Protein AF-A0A166D7G7-F1 (afdb_monomer_lite)

Foldseek 3Di:
DPPVCLVVLLVPCPAAFQLCCVSLLVQCVVCLVVVVVVSVVSSVVVLCLLQPPDVVSVVVLQVVQADPVRDRHSNGRHHDLLSSCCSCVVSVVVSRNNSSLVVVLPDDLVVLAVAAQPRPPPPPPPDPDDDDPDPRDGRHDDPVVSVVSVVVNVVVVVVVVVCCVPPPPPDQDDPPPPCNPVDPPDDDPDDDDDPPDDDDDDDDDD

Secondary structure (DSSP, 8-state):
--TTHHHHHTT--SS--TTHHHHHHHHHHHHHHTT-HHHHHHHHHHHHHHS-SSHHHHHHHHHHTB-TT--B-HHHHS--HHHHHHHHHHTT-GGGHHHHHHHHHTS-HHHHHH-BPPPTT------------S--PPB---HHHHHHHHHHHHHHHHHHHHHIIIIISSSPPPTT-TTTTS-----PPPPP--------PPPPP-

Radius of gyration: 25.87 Å; chains: 1; bounding box: 71×70×57 Å

Sequence (206 aa):
MRLINAHMHCRYFKKAHANDFTAISAVLRLSTKYFIDHLRCRCLHRLKMDWPVSLKPWDAREKDALDAQGHYAPRDACAHHILAMHLVLELGFESLLPAGFYDLSRYGPSKIYLGAAPSPGTHLHLSKAKPPSVATSLVRLSVTHFCQTLLGREMTQAHLAAFIEHELMDRPAAHDCINKNKNTHTPTPPLPLQTHQPTFAPNPST

Structure (mmCIF, N/CA/C/O backbone):
data_AF-A0A166D7G7-F1
#
_entry.id   AF-A0A166D7G7-F1
#
loop_
_atom_site.group_PDB
_atom_site.id
_atom_site.type_symbol
_atom_site.label_atom_id
_atom_site.label_alt_id
_atom_site.label_comp_id
_atom_site.label_asym_id
_atom_site.label_entity_id
_atom_site.label_seq_id
_atom_site.pdbx_PDB_ins_code
_atom_site.Cartn_x
_atom_site.Cartn_y
_atom_site.Cartn_z
_atom_site.occupancy
_atom_site.B_iso_or_equiv
_atom_site.auth_seq_id
_atom_site.auth_comp_id
_atom_site.auth_asym_id
_atom_site.auth_atom_id
_atom_site.pdbx_PDB_model_num
ATOM 1 N N . MET A 1 1 ? -30.079 1.846 17.951 1.00 40.66 1 MET A N 1
ATOM 2 C CA . MET A 1 1 ? -29.867 0.479 17.418 1.00 40.66 1 MET A CA 1
ATOM 3 C C . MET A 1 1 ? -29.201 0.502 16.031 1.00 40.66 1 MET A C 1
ATOM 5 O O . MET A 1 1 ? -29.895 0.383 15.034 1.00 40.66 1 MET A O 1
ATOM 9 N N . ARG A 1 2 ? -27.876 0.692 15.914 1.00 37.47 2 ARG A N 1
ATOM 10 C CA . ARG A 1 2 ? -27.168 0.606 14.605 1.00 37.47 2 ARG A CA 1
ATOM 11 C C . ARG A 1 2 ? -25.852 -0.184 14.632 1.00 37.47 2 ARG A C 1
ATOM 13 O O . ARG A 1 2 ? -25.259 -0.392 13.583 1.00 37.47 2 ARG A O 1
ATOM 20 N N . LEU A 1 3 ? -25.439 -0.698 15.793 1.00 40.16 3 LEU A N 1
ATOM 21 C CA . LEU A 1 3 ? -24.265 -1.575 15.908 1.00 40.16 3 LEU A CA 1
ATOM 22 C C . LEU A 1 3 ? -24.492 -2.968 15.284 1.00 40.16 3 LEU A C 1
ATOM 24 O O . LEU A 1 3 ? -23.534 -3.635 14.918 1.00 40.16 3 LEU A O 1
ATOM 28 N N . ILE A 1 4 ? -25.749 -3.373 15.068 1.00 44.59 4 ILE A N 1
ATOM 29 C CA . ILE A 1 4 ? -26.097 -4.687 14.498 1.00 44.59 4 ILE A CA 1
ATOM 30 C C . ILE A 1 4 ? -25.896 -4.731 12.968 1.00 44.59 4 ILE A C 1
ATOM 32 O O . ILE A 1 4 ? -25.623 -5.793 12.413 1.00 44.59 4 ILE A O 1
ATOM 36 N N . ASN A 1 5 ? -25.915 -3.588 12.269 1.00 41.44 5 ASN A N 1
ATOM 37 C CA . ASN A 1 5 ? -25.721 -3.583 10.812 1.00 41.44 5 ASN A CA 1
ATOM 38 C C . ASN A 1 5 ? -24.273 -3.866 10.384 1.00 41.44 5 ASN A C 1
ATOM 40 O O . ASN A 1 5 ? -24.063 -4.367 9.283 1.00 41.44 5 ASN A O 1
ATOM 44 N N . ALA A 1 6 ? -23.269 -3.643 11.241 1.00 46.28 6 ALA A N 1
ATOM 45 C CA . ALA A 1 6 ? -21.869 -3.940 10.911 1.00 46.28 6 ALA A CA 1
ATOM 46 C C . ALA A 1 6 ? -21.636 -5.435 10.607 1.00 46.28 6 ALA A C 1
ATOM 48 O O . ALA A 1 6 ? -20.859 -5.778 9.714 1.00 46.28 6 ALA A O 1
ATOM 49 N N . HIS A 1 7 ? -22.372 -6.322 11.287 1.00 46.03 7 HIS A N 1
ATOM 50 C CA . HIS A 1 7 ? -22.323 -7.761 11.030 1.00 46.03 7 HIS A CA 1
ATOM 51 C C . HIS A 1 7 ? -22.928 -8.128 9.660 1.00 46.03 7 HIS A C 1
ATOM 53 O O . HIS A 1 7 ? -22.465 -9.067 9.010 1.00 46.03 7 HIS A O 1
ATOM 59 N N . MET A 1 8 ? -23.917 -7.360 9.184 1.00 42.88 8 MET A N 1
ATOM 60 C CA . MET A 1 8 ? -24.506 -7.542 7.854 1.00 42.88 8 MET A CA 1
ATOM 61 C C . MET A 1 8 ? -23.601 -7.000 6.744 1.00 42.88 8 MET A C 1
ATOM 63 O O . MET A 1 8 ? -23.378 -7.703 5.763 1.00 42.88 8 MET A O 1
ATOM 67 N N . HIS A 1 9 ? -22.994 -5.818 6.899 1.00 49.09 9 HIS A N 1
ATOM 68 C CA . HIS A 1 9 ? -22.150 -5.234 5.844 1.00 49.09 9 HIS A CA 1
ATOM 69 C C . HIS A 1 9 ? -20.949 -6.121 5.475 1.00 49.09 9 HIS A C 1
ATOM 71 O O . HIS A 1 9 ? -20.613 -6.247 4.303 1.00 49.09 9 HIS A O 1
ATOM 77 N N . CYS A 1 10 ? -20.373 -6.854 6.431 1.00 48.22 10 CYS A N 1
ATOM 78 C CA . CYS A 1 10 ? -19.250 -7.754 6.161 1.00 48.22 10 CYS A CA 1
ATOM 79 C C . CYS A 1 10 ? -19.607 -8.981 5.285 1.00 48.22 10 CYS A C 1
ATOM 81 O O . CYS A 1 10 ? -18.699 -9.651 4.785 1.00 48.22 10 CYS A O 1
ATOM 83 N N . ARG A 1 11 ? -20.901 -9.306 5.098 1.00 48.19 11 ARG A N 1
ATOM 84 C CA . ARG A 1 11 ? -21.381 -10.399 4.223 1.00 48.19 11 ARG A CA 1
ATOM 85 C C . ARG A 1 11 ? -21.803 -9.946 2.814 1.00 48.19 11 ARG A C 1
ATOM 87 O O . ARG A 1 11 ? -21.969 -10.815 1.965 1.00 48.19 11 ARG A O 1
ATOM 94 N N . TYR A 1 12 ? -21.955 -8.646 2.538 1.00 47.84 12 TYR A N 1
ATOM 95 C CA . TYR A 1 12 ? -22.563 -8.160 1.283 1.00 47.84 12 TYR A CA 1
ATOM 96 C C . TYR A 1 12 ? -21.600 -7.571 0.242 1.00 47.84 12 TYR A C 1
ATOM 98 O O . TYR A 1 12 ? -22.051 -7.177 -0.831 1.00 47.84 12 TYR A O 1
ATOM 106 N N . PHE A 1 13 ? -20.287 -7.562 0.469 1.00 50.44 13 PHE A N 1
ATOM 107 C CA . PHE A 1 13 ? -19.343 -7.085 -0.550 1.00 50.44 13 PHE A CA 1
ATOM 108 C C . PHE A 1 13 ? -18.974 -8.207 -1.526 1.00 50.44 13 PHE A C 1
ATOM 110 O O . PHE A 1 13 ? -17.879 -8.759 -1.474 1.00 50.44 13 PHE A O 1
ATOM 117 N N . LYS A 1 14 ? -19.916 -8.565 -2.413 1.00 49.97 14 LYS A N 1
ATOM 118 C CA . LYS A 1 14 ? -19.680 -9.502 -3.533 1.00 49.97 14 LYS A CA 1
ATOM 119 C C . LYS A 1 14 ? -18.639 -8.972 -4.531 1.00 49.97 14 LYS A C 1
ATOM 121 O O . LYS A 1 14 ? -18.024 -9.762 -5.235 1.00 49.97 14 LYS A O 1
ATOM 126 N N . LYS A 1 15 ? -18.439 -7.651 -4.572 1.00 58.88 15 LYS A N 1
ATOM 127 C CA . LYS A 1 15 ? -17.398 -6.957 -5.337 1.00 58.88 15 LYS A CA 1
ATOM 128 C C . LYS A 1 15 ? -16.740 -5.927 -4.423 1.00 58.88 15 LYS A C 1
ATOM 130 O O . LYS A 1 15 ? -17.441 -5.295 -3.635 1.00 58.88 15 LYS A O 1
ATOM 135 N N . ALA A 1 16 ? -15.416 -5.812 -4.480 1.00 63.09 16 ALA A N 1
ATOM 136 C CA . ALA A 1 16 ? -14.700 -4.826 -3.688 1.00 63.09 16 ALA A CA 1
ATOM 137 C C . ALA A 1 16 ? -14.938 -3.419 -4.234 1.00 63.09 16 ALA A C 1
ATOM 139 O O . ALA A 1 16 ? -14.809 -3.213 -5.440 1.00 63.09 16 ALA A O 1
ATOM 140 N N . HIS A 1 17 ? -15.316 -2.484 -3.362 1.00 73.62 17 HIS A N 1
ATOM 141 C CA . HIS A 1 17 ? -15.447 -1.080 -3.724 1.00 73.62 17 HIS A CA 1
ATOM 142 C C . HIS A 1 17 ? -14.658 -0.203 -2.756 1.00 73.62 17 HIS A C 1
ATOM 144 O O . HIS A 1 17 ? -14.656 -0.424 -1.544 1.00 73.62 17 HIS A O 1
ATOM 150 N N . ALA A 1 18 ? -14.072 0.877 -3.267 1.00 73.12 18 ALA A N 1
ATOM 151 C CA . ALA A 1 18 ? -13.359 1.855 -2.445 1.00 73.12 18 ALA A CA 1
ATOM 152 C C . ALA A 1 18 ? -14.207 2.483 -1.315 1.00 73.12 18 ALA A C 1
ATOM 154 O O . ALA A 1 18 ? -13.659 2.908 -0.296 1.00 73.12 18 ALA A O 1
ATOM 155 N N . ASN A 1 19 ? -15.539 2.502 -1.452 1.00 75.19 19 ASN A N 1
ATOM 156 C CA . ASN A 1 19 ? -16.462 3.048 -0.453 1.00 75.19 19 ASN A CA 1
ATOM 157 C C . ASN A 1 19 ? -16.608 2.130 0.773 1.00 75.19 19 ASN A C 1
ATOM 159 O O . ASN A 1 19 ? -16.956 2.600 1.857 1.00 75.19 19 ASN A O 1
ATOM 163 N N . ASP A 1 20 ? -16.276 0.843 0.639 1.00 81.31 20 ASP A N 1
ATOM 164 C CA . ASP A 1 20 ? -16.332 -0.130 1.735 1.00 81.31 20 ASP A CA 1
ATOM 165 C C . ASP A 1 20 ? -15.286 0.190 2.810 1.00 81.31 20 ASP A C 1
ATOM 167 O O . ASP A 1 20 ? -15.453 -0.152 3.984 1.00 81.31 20 ASP A O 1
ATOM 171 N N . PHE A 1 21 ? -14.209 0.882 2.427 1.00 86.69 21 PHE A N 1
ATOM 172 C CA . PHE A 1 21 ? -13.072 1.168 3.293 1.00 86.69 21 PHE A CA 1
ATOM 173 C C . PHE A 1 21 ? -13.453 1.956 4.546 1.00 86.69 21 PHE A C 1
ATOM 175 O O . PHE A 1 21 ? -12.945 1.664 5.629 1.00 86.69 21 PHE A O 1
ATOM 182 N N . THR A 1 22 ? -14.378 2.917 4.452 1.00 85.94 22 THR A N 1
ATOM 183 C CA . THR A 1 22 ? -14.836 3.666 5.632 1.00 85.94 22 THR A CA 1
ATOM 184 C C . THR A 1 22 ? -15.457 2.724 6.659 1.00 85.94 22 THR A C 1
ATOM 186 O O . THR A 1 22 ? -15.071 2.749 7.828 1.00 85.94 22 THR A O 1
ATOM 189 N N . ALA A 1 23 ? -16.364 1.848 6.221 1.00 85.62 23 ALA A N 1
ATOM 190 C CA . ALA A 1 23 ? -17.019 0.881 7.093 1.00 85.62 23 ALA A CA 1
ATOM 191 C C . ALA A 1 23 ? -16.013 -0.129 7.659 1.00 85.62 23 ALA A C 1
ATOM 193 O O . ALA A 1 23 ? -15.997 -0.358 8.867 1.00 85.62 23 ALA A O 1
ATOM 194 N N . ILE A 1 24 ? -15.132 -0.675 6.815 1.00 89.19 24 ILE A N 1
ATOM 195 C CA . ILE A 1 24 ? -14.090 -1.624 7.229 1.00 89.19 24 ILE A CA 1
ATOM 196 C C . ILE A 1 24 ? -13.171 -0.984 8.271 1.00 89.19 24 ILE A C 1
ATOM 198 O O . ILE A 1 24 ? -12.943 -1.575 9.320 1.00 89.19 24 ILE A O 1
ATOM 202 N N . SER A 1 25 ? -12.688 0.236 8.035 1.00 90.06 25 SER A N 1
ATOM 203 C CA . SER A 1 25 ? -11.788 0.931 8.958 1.00 90.06 25 SER A CA 1
ATOM 204 C C . SER A 1 25 ? -12.457 1.253 10.301 1.00 90.06 25 SER A C 1
ATOM 206 O O . SER A 1 25 ? -11.825 1.129 11.349 1.00 90.06 25 SER A O 1
ATOM 208 N N . ALA A 1 26 ? -13.743 1.622 10.302 1.00 89.94 26 ALA A N 1
ATOM 209 C CA . ALA A 1 26 ? -14.503 1.876 11.524 1.00 89.94 26 ALA A CA 1
ATOM 210 C C . ALA A 1 26 ? -14.735 0.588 12.326 1.00 89.94 26 ALA A C 1
ATOM 212 O O . ALA A 1 26 ? -14.487 0.554 13.532 1.00 89.94 26 ALA A O 1
ATOM 213 N N . VAL A 1 27 ? -15.165 -0.486 11.655 1.00 91.00 27 VAL A N 1
ATOM 214 C CA . VAL A 1 27 ? -15.361 -1.799 12.285 1.00 91.00 27 VAL A CA 1
ATOM 215 C C . VAL A 1 27 ? -14.037 -2.342 12.804 1.00 91.00 27 VAL A C 1
ATOM 217 O O . VAL A 1 27 ? -13.998 -2.837 13.925 1.00 91.00 27 VAL A O 1
ATOM 220 N N . LEU A 1 28 ? -12.950 -2.195 12.046 1.00 91.62 28 LEU A N 1
ATOM 221 C CA . LEU A 1 28 ? -11.626 -2.644 12.454 1.00 91.62 28 LEU A CA 1
ATOM 222 C C . LEU A 1 28 ? -11.173 -1.917 13.727 1.00 91.62 28 LEU A C 1
ATOM 224 O O . LEU A 1 28 ? -10.855 -2.590 14.703 1.00 91.62 28 LEU A O 1
ATOM 228 N N . ARG A 1 29 ? -11.267 -0.579 13.786 1.00 92.88 29 ARG A N 1
ATOM 229 C CA . ARG A 1 29 ? -10.963 0.203 15.003 1.00 92.88 29 ARG A CA 1
ATOM 230 C C . ARG A 1 29 ? -11.784 -0.242 16.213 1.00 92.88 29 ARG A C 1
ATOM 232 O O . ARG A 1 29 ? -11.222 -0.467 17.282 1.00 92.88 29 ARG A O 1
ATOM 239 N N . LEU A 1 30 ? -13.102 -0.394 16.056 1.00 92.81 30 LEU A N 1
ATOM 240 C CA . LEU A 1 30 ? -13.982 -0.835 17.144 1.00 92.81 30 LEU A CA 1
ATOM 241 C C . LEU A 1 30 ? -13.657 -2.267 17.581 1.00 92.81 30 LEU A C 1
ATOM 243 O O . LEU A 1 30 ? -13.547 -2.532 18.773 1.00 92.81 30 LEU A O 1
ATOM 247 N N . SER A 1 31 ? -13.461 -3.181 16.632 1.00 93.06 31 SER A N 1
ATOM 248 C CA . SER A 1 31 ? -13.124 -4.574 16.928 1.00 93.06 31 SER A CA 1
ATOM 249 C C . SER A 1 31 ? -11.775 -4.710 17.632 1.00 93.06 31 SER A C 1
ATOM 251 O O . SER A 1 31 ? -11.664 -5.523 18.540 1.00 93.06 31 SER A O 1
ATOM 253 N N . THR A 1 32 ? -10.783 -3.879 17.292 1.00 92.56 32 THR A N 1
ATOM 254 C CA . THR A 1 32 ? -9.499 -3.820 18.001 1.00 92.56 32 THR A CA 1
ATOM 255 C C . THR A 1 32 ? -9.677 -3.243 19.404 1.00 92.56 32 THR A C 1
ATOM 257 O O . THR A 1 32 ? -9.187 -3.824 20.364 1.00 92.56 32 THR A O 1
ATOM 260 N N . LYS A 1 33 ? -10.432 -2.145 19.550 1.00 93.69 33 LYS A N 1
ATOM 261 C CA . LYS A 1 33 ? -10.668 -1.492 20.848 1.00 93.69 33 LYS A CA 1
ATOM 262 C C . LYS A 1 33 ? -11.430 -2.375 21.842 1.00 93.69 33 LYS A C 1
ATOM 264 O O . LYS A 1 33 ? -11.155 -2.322 23.035 1.00 93.69 33 LYS A O 1
ATOM 269 N N . TYR A 1 34 ? -12.400 -3.147 21.358 1.00 94.69 34 TYR A N 1
ATOM 270 C CA . TYR A 1 34 ? -13.262 -4.005 22.178 1.00 94.69 34 TYR A CA 1
ATOM 271 C C . TYR A 1 34 ? -12.898 -5.496 22.087 1.00 94.69 34 TYR A C 1
ATOM 273 O O . TYR A 1 34 ? -13.695 -6.332 22.502 1.00 94.69 34 TYR A O 1
ATOM 281 N N . PHE A 1 35 ? -11.726 -5.835 21.536 1.00 92.50 35 PHE A N 1
ATOM 282 C CA . PHE A 1 35 ? -11.209 -7.209 21.429 1.00 92.50 35 PHE A CA 1
ATOM 283 C C . PHE A 1 35 ? -12.180 -8.211 20.770 1.00 92.50 35 PHE A C 1
ATOM 285 O O . PHE A 1 35 ? -12.294 -9.369 21.162 1.00 92.50 35 PHE A O 1
ATOM 292 N N . ILE A 1 36 ? -12.896 -7.772 19.733 1.00 93.88 36 ILE A N 1
ATOM 293 C CA . ILE A 1 36 ? -13.839 -8.609 18.981 1.00 93.88 36 ILE A CA 1
ATOM 294 C C . ILE A 1 36 ? -13.094 -9.309 17.835 1.00 93.88 36 ILE A C 1
ATOM 296 O O . ILE A 1 36 ? -13.126 -8.868 16.681 1.00 93.88 36 ILE A O 1
ATOM 300 N N . ASP A 1 37 ? -12.419 -10.415 18.147 1.00 91.31 37 ASP A N 1
ATOM 301 C CA . ASP A 1 37 ? -11.456 -11.054 17.238 1.00 91.31 37 ASP A CA 1
ATOM 302 C C . ASP A 1 37 ? -12.029 -11.501 15.893 1.00 91.31 37 ASP A C 1
ATOM 304 O O . ASP A 1 37 ? -11.407 -11.285 14.855 1.00 91.31 37 ASP A O 1
ATOM 308 N N . HIS A 1 38 ? -13.228 -12.081 15.862 1.00 90.44 38 HIS A N 1
ATOM 309 C CA . HIS A 1 38 ? -13.805 -12.575 14.609 1.00 90.44 38 HIS A CA 1
ATOM 310 C C . HIS A 1 38 ? -14.063 -11.446 13.591 1.00 90.44 38 HIS A C 1
ATOM 312 O O . HIS A 1 38 ? -13.847 -11.634 12.391 1.00 90.44 38 HIS A O 1
ATOM 318 N N . LEU A 1 39 ? -14.477 -10.257 14.052 1.00 90.06 39 LEU A N 1
ATOM 319 C CA . LEU A 1 39 ? -14.651 -9.080 13.190 1.00 90.06 39 LEU A CA 1
ATOM 320 C C . LEU A 1 39 ? -13.301 -8.514 12.751 1.00 90.06 39 LEU A C 1
ATOM 322 O O . LEU A 1 39 ? -13.137 -8.180 11.575 1.00 90.06 39 LEU A O 1
ATOM 326 N N . ARG A 1 40 ? -12.334 -8.465 13.674 1.00 91.00 40 ARG A N 1
ATOM 327 C CA . ARG A 1 40 ? -10.967 -8.013 13.405 1.00 91.00 40 ARG A CA 1
ATOM 328 C C . ARG A 1 40 ? -10.310 -8.871 12.325 1.00 91.00 40 ARG A C 1
ATOM 330 O O . ARG A 1 40 ? -9.875 -8.338 11.308 1.00 91.00 40 ARG A O 1
ATOM 337 N N . CYS A 1 41 ? -10.318 -10.195 12.488 1.00 90.56 41 CYS A N 1
ATOM 338 C CA . CYS A 1 41 ? -9.773 -11.153 11.523 1.00 90.56 41 CYS A CA 1
ATOM 339 C C . CYS A 1 41 ? -10.426 -11.017 10.145 1.00 90.56 41 CYS A C 1
ATOM 341 O O . CYS A 1 41 ? -9.733 -11.026 9.130 1.00 90.56 41 CYS A O 1
ATOM 343 N N . ARG A 1 42 ? -11.749 -10.832 10.093 1.00 89.31 42 ARG A N 1
ATOM 344 C CA . ARG A 1 42 ? -12.482 -10.660 8.834 1.00 89.31 42 ARG A CA 1
ATOM 345 C C . ARG A 1 42 ? -12.128 -9.356 8.119 1.00 89.31 42 ARG A C 1
ATOM 347 O O . ARG A 1 42 ? -11.891 -9.368 6.914 1.00 89.31 42 ARG A O 1
ATOM 354 N N . CYS A 1 43 ? -12.060 -8.246 8.853 1.00 90.06 43 CYS A N 1
ATOM 355 C CA . CYS A 1 43 ? -11.664 -6.953 8.294 1.00 90.06 43 CYS A CA 1
ATOM 356 C C . CYS A 1 43 ? -10.208 -6.977 7.807 1.00 90.06 43 CYS A C 1
ATOM 358 O O . CYS A 1 43 ? -9.922 -6.489 6.718 1.00 90.06 43 CYS A O 1
ATOM 360 N N . LEU A 1 44 ? -9.306 -7.609 8.564 1.00 89.38 44 LEU A N 1
ATOM 361 C CA . LEU A 1 44 ? -7.911 -7.799 8.165 1.00 89.38 44 LEU A CA 1
ATOM 362 C C . LEU A 1 44 ? -7.768 -8.686 6.930 1.00 89.38 44 LEU A C 1
ATOM 364 O O . LEU A 1 44 ? -6.960 -8.383 6.058 1.00 89.38 44 LEU A O 1
ATOM 368 N N . HIS A 1 45 ? -8.548 -9.765 6.839 1.00 88.81 45 HIS A N 1
ATOM 369 C CA . HIS A 1 45 ? -8.557 -10.620 5.657 1.00 88.81 45 HIS A CA 1
ATOM 370 C C . HIS A 1 45 ? -8.941 -9.819 4.412 1.00 88.81 45 HIS A C 1
ATOM 372 O O . HIS A 1 45 ? -8.235 -9.883 3.411 1.00 88.81 45 HIS A O 1
ATOM 378 N N . ARG A 1 46 ? -9.989 -8.991 4.501 1.00 86.56 46 ARG A N 1
ATOM 379 C CA . ARG A 1 46 ? -10.364 -8.106 3.396 1.00 86.56 46 ARG A CA 1
ATOM 380 C C . ARG A 1 46 ? -9.265 -7.092 3.070 1.00 86.56 46 ARG A C 1
ATOM 382 O O . ARG A 1 46 ? -8.912 -6.949 1.908 1.00 86.56 46 ARG A O 1
ATOM 389 N N . LEU A 1 47 ? -8.672 -6.451 4.076 1.00 88.62 47 LEU A N 1
ATOM 390 C CA . LEU A 1 47 ? -7.601 -5.476 3.857 1.00 88.62 47 LEU A CA 1
ATOM 391 C C . LEU A 1 47 ? -6.375 -6.102 3.164 1.00 88.62 47 LEU A C 1
ATOM 393 O O . LEU A 1 47 ? -5.765 -5.461 2.318 1.00 88.62 47 LEU A O 1
ATOM 397 N N . LYS A 1 48 ? -6.054 -7.368 3.465 1.00 89.31 48 LYS A N 1
ATOM 398 C CA . LYS A 1 48 ? -4.995 -8.141 2.789 1.00 89.31 48 LYS A CA 1
ATOM 399 C C . LYS A 1 48 ? -5.322 -8.504 1.339 1.00 89.31 48 LYS A C 1
ATOM 401 O O . LYS A 1 48 ? -4.398 -8.725 0.564 1.00 89.31 48 LYS A O 1
ATOM 406 N N . MET A 1 49 ? -6.600 -8.588 0.970 1.00 86.75 49 MET A N 1
ATOM 407 C CA . MET A 1 49 ? -6.995 -8.741 -0.436 1.00 86.75 49 MET A CA 1
ATOM 408 C C . MET A 1 49 ? -6.801 -7.430 -1.201 1.00 86.75 49 MET A C 1
ATOM 410 O O . MET A 1 49 ? -6.309 -7.447 -2.325 1.00 86.75 49 MET A O 1
ATOM 414 N N . ASP A 1 50 ? -7.136 -6.301 -0.574 1.00 87.81 50 ASP A N 1
ATOM 415 C CA . ASP A 1 50 ? -6.988 -4.978 -1.185 1.00 87.81 50 ASP A CA 1
ATOM 416 C C . ASP A 1 50 ? -5.495 -4.559 -1.268 1.00 87.81 50 ASP A C 1
ATOM 418 O O . ASP A 1 50 ? -5.056 -3.999 -2.275 1.00 87.81 50 ASP A O 1
ATOM 422 N N . TRP A 1 51 ? -4.677 -4.913 -0.264 1.00 90.38 51 TRP A N 1
ATOM 423 C CA . TRP A 1 51 ? -3.215 -4.721 -0.232 1.00 90.38 51 TRP A CA 1
ATOM 424 C C . TRP A 1 51 ? -2.458 -6.042 -0.005 1.00 90.38 51 TRP A C 1
ATOM 426 O O . TRP A 1 51 ? -2.033 -6.336 1.118 1.00 90.38 51 TRP A O 1
ATOM 436 N N . PRO A 1 52 ? -2.253 -6.843 -1.065 1.00 90.81 52 PRO A N 1
ATOM 437 C CA . PRO A 1 52 ? -1.488 -8.079 -0.983 1.00 90.81 52 PRO A CA 1
ATOM 438 C C . PRO A 1 52 ? -0.003 -7.817 -0.724 1.00 90.81 52 PRO A C 1
ATOM 440 O O . PRO A 1 52 ? 0.577 -6.875 -1.255 1.00 90.81 52 PRO A O 1
ATOM 443 N N . VAL A 1 53 ? 0.636 -8.706 0.037 1.00 88.19 53 VAL A N 1
ATOM 444 C CA . VAL A 1 53 ? 2.074 -8.633 0.375 1.00 88.19 53 VAL A CA 1
ATOM 445 C C . VAL A 1 53 ? 2.971 -9.416 -0.591 1.00 88.19 53 VAL A C 1
ATOM 447 O O . VAL A 1 53 ? 4.171 -9.539 -0.374 1.00 88.19 53 VAL A O 1
ATOM 450 N N . SER A 1 54 ? 2.398 -9.989 -1.648 1.00 89.06 54 SER A N 1
ATOM 451 C CA . SER A 1 54 ? 3.117 -10.783 -2.647 1.00 89.06 54 SER A CA 1
ATOM 452 C C . SER A 1 54 ? 2.763 -10.300 -4.051 1.00 89.06 54 SER A C 1
ATOM 454 O O . SER A 1 54 ? 1.640 -9.858 -4.282 1.00 89.06 54 SER A O 1
ATOM 456 N N . LEU A 1 55 ? 3.696 -10.433 -4.997 1.00 88.19 55 LEU A N 1
ATOM 457 C CA . LEU A 1 55 ? 3.529 -9.918 -6.362 1.00 88.19 55 LEU A CA 1
ATOM 458 C C . LEU A 1 55 ? 2.389 -10.605 -7.126 1.00 88.19 55 LEU A C 1
ATOM 460 O O . LEU A 1 55 ? 1.529 -9.935 -7.671 1.00 88.19 55 LEU A O 1
ATOM 464 N N . LYS A 1 56 ? 2.291 -11.937 -7.075 1.00 91.38 56 LYS A N 1
ATOM 465 C CA . LYS A 1 56 ? 1.234 -12.683 -7.785 1.00 91.38 56 LYS A CA 1
ATOM 466 C C . LYS A 1 56 ? -0.200 -12.194 -7.478 1.00 91.38 56 LYS A C 1
ATOM 468 O O . LYS A 1 56 ? -0.949 -11.940 -8.419 1.00 91.38 56 LYS A O 1
ATOM 473 N N . PRO A 1 57 ? -0.633 -12.073 -6.206 1.00 90.06 57 PRO A N 1
ATOM 474 C CA . PRO A 1 57 ? -1.951 -11.518 -5.898 1.00 90.06 57 PRO A CA 1
ATOM 475 C C . PRO A 1 57 ? -2.048 -10.010 -6.167 1.00 90.06 57 PRO A C 1
ATOM 477 O O . PRO A 1 57 ? -3.143 -9.527 -6.440 1.00 90.06 57 PRO A O 1
ATOM 480 N N . TRP A 1 58 ? -0.936 -9.271 -6.126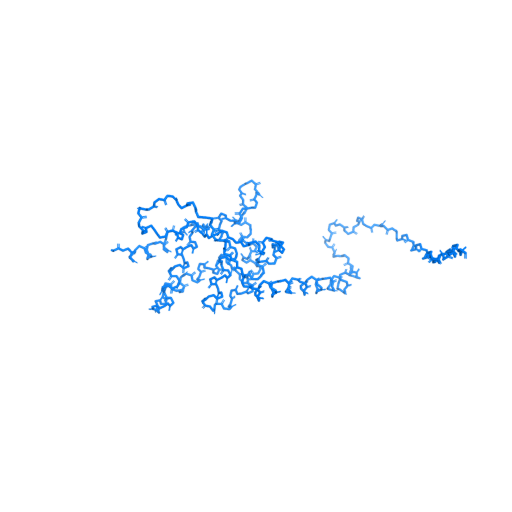 1.00 90.00 58 TRP A N 1
ATOM 481 C CA . TRP A 1 58 ? -0.910 -7.870 -6.544 1.00 90.00 58 TRP A CA 1
ATOM 482 C C . TRP A 1 58 ? -1.229 -7.729 -8.036 1.00 90.00 58 TRP A C 1
ATOM 484 O O . TRP A 1 58 ? -2.130 -6.979 -8.389 1.00 90.00 58 TRP A O 1
ATOM 494 N N . ASP A 1 59 ? -0.578 -8.508 -8.898 1.00 91.00 59 ASP A N 1
ATOM 495 C CA . ASP A 1 59 ? -0.806 -8.499 -10.347 1.00 91.00 59 ASP A CA 1
ATOM 496 C C . ASP A 1 59 ? -2.248 -8.884 -10.701 1.00 91.00 59 ASP A C 1
ATOM 498 O O . ASP A 1 59 ? -2.864 -8.279 -11.577 1.00 91.00 59 ASP A O 1
ATOM 502 N N . ALA A 1 60 ? -2.818 -9.859 -9.983 1.00 89.75 60 ALA A N 1
ATOM 503 C CA . ALA A 1 60 ? -4.226 -10.223 -10.129 1.00 89.75 60 ALA A CA 1
ATOM 504 C C . ALA A 1 60 ? -5.150 -9.041 -9.792 1.00 89.75 60 ALA A C 1
ATOM 506 O O . ALA A 1 60 ? -6.036 -8.710 -10.576 1.00 89.75 60 ALA A O 1
ATOM 507 N N . ARG A 1 61 ? -4.892 -8.350 -8.675 1.00 87.94 61 ARG A N 1
ATOM 508 C CA . ARG A 1 61 ? -5.642 -7.150 -8.285 1.00 87.94 61 ARG A CA 1
ATOM 509 C C . ARG A 1 61 ? -5.507 -6.025 -9.316 1.00 87.94 61 ARG A C 1
ATOM 511 O O . ARG A 1 61 ? -6.483 -5.342 -9.603 1.00 87.94 61 ARG A O 1
ATOM 518 N N . GLU A 1 62 ? -4.312 -5.809 -9.860 1.00 88.19 62 GLU A N 1
ATOM 519 C CA . GLU A 1 62 ? -4.066 -4.790 -10.889 1.00 88.19 62 GLU A CA 1
ATOM 520 C C . GLU A 1 62 ? -4.814 -5.097 -12.187 1.00 88.19 62 GLU A C 1
ATOM 522 O O . GLU A 1 62 ? -5.360 -4.188 -12.808 1.00 88.19 62 GLU A O 1
ATOM 527 N N . LYS A 1 63 ? -4.898 -6.376 -12.563 1.00 87.88 63 LYS A N 1
ATOM 528 C CA . LYS A 1 63 ? -5.707 -6.826 -13.696 1.00 87.88 63 LYS A CA 1
ATOM 529 C C . LYS A 1 63 ? -7.200 -6.594 -13.455 1.00 87.88 63 LYS A C 1
ATOM 531 O O . LYS A 1 63 ? -7.889 -6.140 -14.361 1.00 87.88 63 LYS A O 1
ATOM 536 N N . ASP A 1 64 ? -7.683 -6.862 -12.244 1.00 85.50 64 ASP A N 1
ATOM 537 C CA . ASP A 1 64 ? -9.086 -6.647 -11.862 1.00 85.50 64 ASP A CA 1
ATOM 538 C C . ASP A 1 64 ? -9.465 -5.156 -11.773 1.00 85.50 64 ASP A C 1
ATOM 540 O O . ASP A 1 64 ? -10.646 -4.808 -11.815 1.00 85.50 64 ASP A O 1
ATOM 544 N N . ALA A 1 65 ? -8.471 -4.271 -11.654 1.00 85.25 65 ALA A N 1
ATOM 545 C CA . ALA A 1 65 ? -8.638 -2.819 -11.671 1.00 85.25 65 ALA A CA 1
ATOM 546 C C . ALA A 1 65 ? -8.744 -2.222 -13.089 1.00 85.25 65 ALA A C 1
ATOM 548 O O . ALA A 1 65 ? -8.897 -1.004 -13.223 1.00 85.25 65 ALA A O 1
ATOM 549 N N . LEU A 1 66 ? -8.647 -3.049 -14.134 1.00 88.00 66 LEU A N 1
ATOM 550 C CA . LEU A 1 66 ? -8.905 -2.649 -15.514 1.00 88.00 66 LEU A CA 1
ATOM 551 C C . LEU A 1 66 ? -10.403 -2.780 -15.816 1.00 88.00 66 LEU A C 1
ATOM 553 O O . LEU A 1 66 ? -11.025 -3.798 -15.504 1.00 88.00 66 LEU A O 1
ATOM 557 N N . ASP A 1 67 ? -10.992 -1.757 -16.432 1.00 82.56 67 ASP A N 1
ATOM 558 C CA . ASP A 1 67 ? -12.360 -1.843 -16.943 1.00 82.56 67 ASP A CA 1
ATOM 559 C C . ASP A 1 67 ? -12.440 -2.721 -18.214 1.00 82.56 67 ASP A C 1
ATOM 561 O O . ASP A 1 67 ? -11.434 -3.204 -18.743 1.00 82.56 67 ASP A O 1
ATOM 565 N N . ALA A 1 68 ? -13.654 -2.946 -18.727 1.00 82.50 68 ALA A N 1
ATOM 566 C CA . ALA A 1 68 ? -13.864 -3.747 -19.938 1.00 82.50 68 ALA A CA 1
ATOM 567 C C . ALA A 1 68 ? -13.241 -3.116 -21.202 1.00 82.50 68 ALA A C 1
ATOM 569 O O . ALA A 1 68 ? -13.097 -3.791 -22.220 1.00 82.50 68 ALA A O 1
ATOM 570 N N . GLN A 1 69 ? -12.882 -1.834 -21.140 1.00 85.25 69 GLN A N 1
ATOM 571 C CA . GLN A 1 69 ? -12.224 -1.061 -22.186 1.00 85.25 69 GLN A CA 1
ATOM 572 C C . GLN A 1 69 ? -10.696 -0.995 -21.979 1.00 85.25 69 GLN A C 1
ATOM 574 O O . GLN A 1 69 ? -9.992 -0.429 -22.812 1.00 85.25 69 GLN A O 1
ATOM 579 N N . GLY A 1 70 ? -10.172 -1.602 -20.908 1.00 84.94 70 GLY A N 1
ATOM 580 C CA . GLY A 1 70 ? -8.756 -1.602 -20.551 1.00 84.94 70 GLY A CA 1
ATOM 581 C C . GLY A 1 70 ? -8.273 -0.340 -19.829 1.00 84.94 70 GLY A C 1
ATOM 582 O O . GLY A 1 70 ? -7.065 -0.186 -19.640 1.00 84.94 70 GLY A O 1
ATOM 583 N N . HIS A 1 71 ? -9.157 0.567 -19.408 1.00 85.94 71 HIS A N 1
ATOM 584 C CA . HIS A 1 71 ? -8.763 1.710 -18.591 1.00 85.94 71 HIS A CA 1
ATOM 585 C C . HIS A 1 71 ? -8.485 1.283 -17.156 1.00 85.94 71 HIS A C 1
ATOM 587 O O . HIS A 1 71 ? -9.263 0.582 -16.512 1.00 85.94 71 HIS A O 1
ATOM 593 N N . TYR A 1 72 ? -7.365 1.767 -16.636 1.00 85.50 72 TYR A N 1
ATOM 594 C CA . TYR A 1 72 ? -6.939 1.496 -15.276 1.00 85.50 72 TYR A CA 1
ATOM 595 C C . TYR A 1 72 ? -7.632 2.440 -14.284 1.00 85.50 72 TYR A C 1
ATOM 597 O O . TYR A 1 72 ? -7.319 3.631 -14.221 1.00 85.50 72 TYR A O 1
ATOM 605 N N . ALA A 1 73 ? -8.552 1.890 -13.486 1.00 81.12 73 ALA A N 1
ATOM 606 C CA . ALA A 1 73 ? -9.356 2.607 -12.496 1.00 81.12 73 ALA A CA 1
ATOM 607 C C . ALA A 1 73 ? -9.285 1.933 -11.106 1.00 81.12 73 ALA A C 1
ATOM 609 O O . ALA A 1 73 ? -10.296 1.515 -10.537 1.00 81.12 73 ALA A O 1
ATOM 610 N N . PRO A 1 74 ? -8.096 1.863 -10.474 1.00 80.19 74 PRO A N 1
ATOM 611 C CA . PRO A 1 74 ? -7.919 1.177 -9.188 1.00 80.19 74 PRO A CA 1
ATOM 612 C C . PRO A 1 74 ? -8.749 1.795 -8.060 1.00 80.19 74 PRO A C 1
ATOM 614 O O . PRO A 1 74 ? -9.041 1.132 -7.071 1.00 80.19 74 PRO A O 1
ATOM 617 N 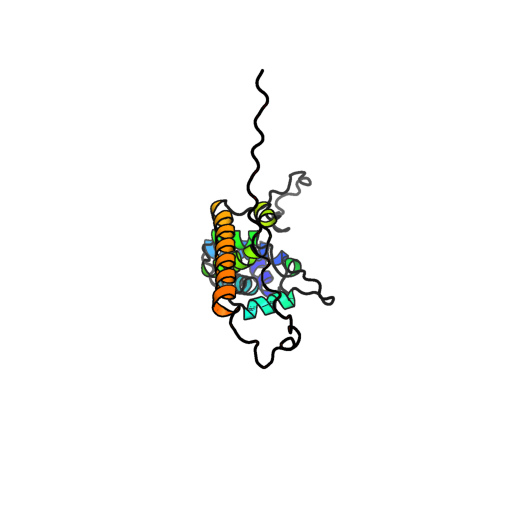N . ARG A 1 75 ? -9.140 3.067 -8.195 1.00 77.56 75 ARG A N 1
ATOM 618 C CA . ARG A 1 75 ? -9.916 3.807 -7.191 1.00 77.56 75 ARG A CA 1
ATOM 619 C C . ARG A 1 75 ? -11.386 3.435 -7.130 1.00 77.56 75 ARG A C 1
ATOM 621 O O . ARG A 1 75 ? -12.041 3.833 -6.174 1.00 77.56 75 ARG A O 1
ATOM 628 N N . ASP A 1 76 ? -11.868 2.642 -8.074 1.00 76.12 76 ASP A N 1
ATOM 629 C CA . ASP A 1 76 ? -13.201 2.061 -7.979 1.00 76.12 76 ASP A CA 1
ATOM 630 C C . ASP A 1 76 ? -13.165 0.815 -7.085 1.00 76.12 76 ASP A C 1
ATOM 632 O O . ASP A 1 76 ? -14.053 0.608 -6.255 1.00 76.12 76 ASP A O 1
ATOM 636 N N . ALA A 1 77 ? -12.083 0.033 -7.180 1.00 76.44 77 ALA A N 1
ATOM 637 C CA . ALA A 1 77 ? -11.908 -1.226 -6.463 1.00 76.44 77 ALA A CA 1
ATOM 638 C C . ALA A 1 77 ? -11.331 -1.058 -5.047 1.00 76.44 77 ALA A C 1
ATOM 640 O O . ALA A 1 77 ? -11.805 -1.707 -4.113 1.00 76.44 77 ALA A O 1
ATOM 641 N N . CYS A 1 78 ? -10.330 -0.189 -4.863 1.00 83.00 78 CYS A N 1
ATOM 642 C CA . CYS A 1 78 ? -9.621 -0.020 -3.595 1.00 83.00 78 CYS A CA 1
ATOM 643 C C . CYS A 1 78 ? -9.561 1.438 -3.122 1.00 83.00 78 CYS A C 1
ATOM 645 O O . CYS A 1 78 ? -9.597 2.398 -3.896 1.00 83.00 78 CYS A O 1
ATOM 647 N N . ALA A 1 79 ? -9.467 1.604 -1.802 1.00 86.19 79 ALA A N 1
ATOM 648 C CA . ALA A 1 79 ? -9.386 2.920 -1.182 1.00 86.19 79 ALA A CA 1
ATOM 649 C C . ALA A 1 79 ? -8.107 3.670 -1.574 1.00 86.19 79 ALA A C 1
ATOM 651 O O . ALA A 1 79 ? -7.122 3.100 -2.045 1.00 86.19 79 ALA A O 1
ATOM 652 N N . HIS A 1 80 ? -8.089 4.974 -1.305 1.00 87.44 80 HIS A N 1
ATOM 653 C CA . HIS A 1 80 ? -6.880 5.758 -1.506 1.00 87.44 80 HIS A CA 1
ATOM 654 C C . HIS A 1 80 ? -5.752 5.278 -0.574 1.00 87.44 80 HIS A C 1
ATOM 656 O O . HIS A 1 80 ? -5.926 5.215 0.642 1.00 87.44 80 HIS A O 1
ATOM 662 N N . HIS A 1 81 ? -4.574 5.011 -1.139 1.00 88.31 81 HIS A N 1
ATOM 663 C CA . HIS A 1 81 ? -3.419 4.427 -0.447 1.00 88.31 81 HIS A CA 1
ATOM 664 C C . HIS A 1 81 ? -2.985 5.193 0.818 1.00 88.31 81 HIS A C 1
ATOM 666 O O . HIS A 1 81 ? -2.641 4.572 1.814 1.00 88.31 81 HIS A O 1
ATOM 672 N N . ILE A 1 82 ? -3.065 6.531 0.833 1.00 91.38 82 ILE A N 1
ATOM 673 C CA . ILE A 1 82 ? -2.785 7.346 2.037 1.00 91.38 82 ILE A CA 1
ATOM 674 C C . ILE A 1 82 ? -3.735 7.001 3.193 1.00 91.38 82 ILE A C 1
ATOM 676 O O . ILE A 1 82 ? -3.299 6.915 4.338 1.00 91.38 82 ILE A O 1
ATOM 680 N N . LEU A 1 83 ? -5.021 6.770 2.906 1.00 90.50 83 LEU A N 1
ATOM 681 C CA . LEU A 1 83 ? -6.007 6.405 3.927 1.00 90.50 83 LEU A CA 1
ATOM 682 C C . LEU A 1 83 ? -5.726 5.004 4.480 1.00 90.50 83 LEU A C 1
ATOM 684 O O . LEU A 1 83 ? -5.788 4.794 5.691 1.00 90.50 83 LEU A O 1
ATOM 688 N N . ALA A 1 84 ? -5.387 4.062 3.597 1.00 89.56 84 ALA A N 1
ATOM 689 C CA . ALA A 1 84 ? -4.995 2.711 3.982 1.00 89.56 84 ALA A CA 1
ATOM 690 C C . ALA A 1 84 ? -3.717 2.716 4.826 1.00 89.56 84 ALA A C 1
ATOM 692 O O . ALA A 1 84 ? -3.690 2.114 5.896 1.00 89.56 84 ALA A O 1
ATOM 693 N N . MET A 1 85 ? -2.698 3.467 4.405 1.00 91.38 85 MET A N 1
ATOM 694 C CA . MET A 1 85 ? -1.438 3.590 5.130 1.00 91.38 85 MET A CA 1
ATOM 695 C C . MET A 1 85 ? -1.644 4.188 6.522 1.00 91.38 85 MET A C 1
ATOM 697 O O . MET A 1 85 ? -1.114 3.670 7.500 1.00 91.38 85 MET A O 1
ATOM 701 N N . HIS A 1 86 ? -2.466 5.234 6.634 1.00 91.12 86 HIS A N 1
ATOM 702 C CA . HIS A 1 86 ? -2.794 5.827 7.927 1.00 91.12 86 HIS A CA 1
ATOM 703 C C . HIS A 1 86 ? -3.470 4.816 8.860 1.00 91.12 86 HIS A C 1
ATOM 705 O O . HIS A 1 86 ? -3.108 4.734 10.026 1.00 91.12 86 HIS A O 1
ATOM 711 N N . LEU A 1 87 ? -4.408 4.009 8.351 1.00 90.94 87 LEU A N 1
ATOM 712 C CA . LEU A 1 87 ? -5.066 2.958 9.134 1.00 90.94 87 LEU A CA 1
ATOM 713 C C . LEU A 1 87 ? -4.082 1.873 9.597 1.00 90.94 87 LEU A C 1
ATOM 715 O O . LEU A 1 87 ? -4.162 1.418 10.736 1.00 90.94 87 LEU A O 1
ATOM 719 N N . VAL A 1 88 ? -3.176 1.447 8.714 1.00 91.12 88 VAL A N 1
ATOM 720 C CA . VAL A 1 88 ? -2.164 0.427 9.019 1.00 91.12 88 VAL A CA 1
ATOM 721 C C . VAL A 1 88 ? -1.215 0.915 10.112 1.00 91.12 88 VAL A C 1
ATOM 723 O O . VAL A 1 88 ? -0.958 0.175 11.059 1.00 91.12 88 VAL A O 1
ATOM 726 N N . LEU A 1 89 ? -0.748 2.161 10.006 1.00 91.25 89 LEU A N 1
ATOM 727 C CA . LEU A 1 89 ? 0.116 2.796 11.002 1.00 91.25 89 LEU A CA 1
ATOM 728 C C . LEU A 1 89 ? -0.612 3.023 12.332 1.00 91.25 89 LEU A C 1
ATOM 730 O O . LEU A 1 89 ? -0.070 2.709 13.385 1.00 91.25 89 LEU A O 1
ATOM 734 N N . GLU A 1 90 ? -1.854 3.513 12.289 1.00 91.12 90 GLU A N 1
ATOM 735 C CA . GLU A 1 90 ? -2.687 3.769 13.472 1.00 91.12 90 GLU A CA 1
ATOM 736 C C . GLU A 1 90 ? -2.924 2.503 14.304 1.00 91.12 90 GLU A C 1
ATOM 738 O O . GLU A 1 90 ? -2.919 2.555 15.531 1.00 91.12 90 GLU A O 1
ATOM 743 N N . LEU A 1 91 ? -3.141 1.364 13.642 1.00 90.25 91 LEU A N 1
ATOM 744 C CA . LEU A 1 91 ? -3.456 0.097 14.302 1.00 90.25 91 LEU A CA 1
ATOM 745 C C . LEU A 1 91 ? -2.239 -0.821 14.496 1.00 90.25 91 LEU A C 1
ATOM 747 O O . LEU A 1 91 ? -2.400 -1.926 15.011 1.00 90.25 91 LEU A O 1
ATOM 751 N N . GLY A 1 92 ? -1.043 -0.385 14.091 1.00 88.88 92 GLY A N 1
ATOM 752 C CA . GLY A 1 92 ? 0.201 -1.140 14.264 1.00 88.88 92 GLY A CA 1
ATOM 753 C C . GLY A 1 92 ? 0.280 -2.430 13.437 1.00 88.88 92 GLY A C 1
ATOM 754 O O . GLY A 1 92 ? 0.882 -3.410 13.869 1.00 88.88 92 GLY A O 1
ATOM 755 N N . PHE A 1 93 ? -0.343 -2.482 12.254 1.00 88.62 93 PHE A N 1
ATOM 756 C CA . PHE A 1 93 ? -0.350 -3.689 11.416 1.00 88.62 93 PHE A CA 1
ATOM 757 C C . PHE A 1 93 ? 0.867 -3.775 10.489 1.00 88.62 93 PHE A C 1
ATOM 759 O O . PHE A 1 93 ? 0.745 -3.702 9.267 1.00 88.62 93 PHE A O 1
ATOM 766 N N . GLU A 1 94 ? 2.043 -4.014 11.062 1.00 89.81 94 GLU A N 1
ATOM 767 C CA . GLU A 1 94 ? 3.321 -3.961 10.337 1.00 89.81 94 GLU A CA 1
ATOM 768 C C . GLU A 1 94 ? 3.393 -4.866 9.101 1.00 89.81 94 GLU A C 1
ATOM 770 O O . GLU A 1 94 ? 3.972 -4.488 8.086 1.00 89.81 94 GLU A O 1
ATOM 775 N N . SER A 1 95 ? 2.721 -6.023 9.130 1.00 89.94 95 SER A N 1
ATOM 776 C CA . SER A 1 95 ? 2.685 -6.960 7.995 1.00 89.94 95 SER A CA 1
ATOM 777 C C . SER A 1 95 ? 2.166 -6.355 6.682 1.00 89.94 95 SER A C 1
ATOM 779 O O . SER A 1 95 ? 2.466 -6.882 5.618 1.00 89.94 95 SER A O 1
ATOM 781 N N . LEU A 1 96 ? 1.390 -5.266 6.741 1.00 90.56 96 LEU A N 1
ATOM 782 C CA . LEU A 1 96 ? 0.848 -4.576 5.567 1.00 90.56 96 LEU A CA 1
ATOM 783 C C . LEU A 1 96 ? 1.682 -3.363 5.139 1.00 90.56 96 LEU A C 1
ATOM 785 O O . LEU A 1 96 ? 1.443 -2.821 4.060 1.00 90.56 96 LEU A O 1
ATOM 789 N N . LEU A 1 97 ? 2.666 -2.943 5.941 1.00 90.31 97 LEU A N 1
ATOM 790 C CA . LEU A 1 97 ? 3.512 -1.793 5.618 1.00 90.31 97 LEU A CA 1
ATOM 791 C C . LEU A 1 97 ? 4.267 -1.966 4.296 1.00 90.31 97 LEU A C 1
ATOM 793 O O . LEU A 1 97 ? 4.244 -1.014 3.516 1.00 90.31 97 LEU A O 1
ATOM 797 N N . PRO A 1 98 ? 4.862 -3.134 3.967 1.00 89.44 98 PRO A N 1
ATOM 798 C CA . PRO A 1 98 ? 5.535 -3.304 2.680 1.00 89.44 98 PRO A CA 1
ATOM 799 C C . PRO A 1 98 ? 4.595 -3.060 1.495 1.00 89.44 98 PRO A C 1
ATOM 801 O O . PRO A 1 98 ? 4.945 -2.334 0.570 1.00 89.44 98 PRO A O 1
ATOM 804 N N . ALA A 1 99 ? 3.371 -3.593 1.557 1.00 90.69 99 ALA A N 1
ATOM 805 C CA . ALA A 1 99 ? 2.361 -3.396 0.520 1.00 90.69 99 ALA A CA 1
ATOM 806 C C . ALA A 1 99 ? 1.903 -1.928 0.430 1.00 90.69 99 ALA A C 1
ATOM 808 O O . ALA A 1 99 ? 1.721 -1.404 -0.668 1.00 90.69 99 ALA A O 1
ATOM 809 N N . GLY A 1 100 ? 1.746 -1.250 1.572 1.00 90.88 100 GLY A N 1
ATOM 810 C CA . GLY A 1 100 ? 1.376 0.166 1.634 1.00 90.88 100 GLY A CA 1
ATOM 811 C C . GLY A 1 100 ? 2.457 1.098 1.077 1.00 90.88 100 GLY A C 1
ATOM 812 O O . GLY A 1 100 ? 2.159 1.968 0.258 1.00 90.88 100 GLY A O 1
ATOM 813 N N . PHE A 1 101 ? 3.720 0.892 1.464 1.00 90.38 101 PHE A N 1
ATOM 814 C CA . PHE A 1 101 ? 4.856 1.653 0.935 1.00 90.38 101 PHE A CA 1
ATOM 815 C C . PHE A 1 101 ? 5.104 1.366 -0.546 1.00 90.38 101 PHE A C 1
ATOM 817 O O . PHE A 1 101 ? 5.403 2.290 -1.305 1.00 90.38 101 PHE A O 1
ATOM 824 N N . TYR A 1 102 ? 4.921 0.118 -0.980 1.00 89.75 102 TYR A N 1
ATOM 825 C CA . TYR A 1 102 ? 4.966 -0.226 -2.394 1.00 89.75 102 TYR A CA 1
ATOM 826 C C . TYR A 1 102 ? 3.877 0.506 -3.187 1.00 89.75 102 TYR A C 1
ATOM 828 O O . TYR A 1 102 ? 4.199 1.127 -4.197 1.00 89.75 102 TYR A O 1
ATOM 836 N N . ASP A 1 103 ? 2.625 0.541 -2.711 1.00 90.25 103 ASP A N 1
ATOM 837 C CA . ASP A 1 103 ? 1.559 1.312 -3.371 1.00 90.25 103 ASP A CA 1
ATOM 838 C C . ASP A 1 103 ? 1.923 2.800 -3.478 1.00 90.25 103 ASP A C 1
ATOM 840 O O . ASP A 1 103 ? 1.849 3.399 -4.550 1.00 90.25 103 ASP A O 1
ATOM 844 N N . LEU A 1 104 ? 2.392 3.389 -2.374 1.00 91.12 104 LEU A N 1
ATOM 845 C CA . LEU A 1 104 ? 2.834 4.782 -2.298 1.00 91.12 104 LEU A CA 1
ATOM 846 C C . LEU A 1 104 ? 3.951 5.108 -3.296 1.00 91.12 104 LEU A C 1
ATOM 848 O O . LEU A 1 104 ? 3.909 6.157 -3.939 1.00 91.12 104 LEU A O 1
ATOM 852 N N . SER A 1 105 ? 4.923 4.207 -3.463 1.00 90.06 105 SER A N 1
ATOM 853 C CA . SER A 1 105 ? 6.073 4.392 -4.360 1.00 90.06 105 SER A CA 1
ATOM 854 C C . SER A 1 105 ? 5.681 4.646 -5.821 1.00 90.06 105 SER A C 1
ATOM 856 O O . SER A 1 105 ? 6.416 5.312 -6.554 1.00 90.06 105 SER A O 1
ATOM 858 N N . ARG A 1 106 ? 4.491 4.180 -6.225 1.00 86.88 106 ARG A N 1
ATOM 859 C CA . ARG A 1 106 ? 3.955 4.298 -7.587 1.00 86.88 106 ARG A CA 1
ATOM 860 C C . ARG A 1 106 ? 3.431 5.700 -7.903 1.00 86.88 106 ARG A C 1
ATOM 862 O O . ARG A 1 106 ? 3.182 6.015 -9.064 1.00 86.88 106 ARG A O 1
ATOM 869 N N . TYR A 1 107 ? 3.252 6.553 -6.894 1.00 89.12 107 TYR A N 1
ATOM 870 C CA . TYR A 1 107 ? 2.777 7.926 -7.065 1.00 89.12 107 TYR A CA 1
ATOM 871 C C . TYR A 1 107 ? 3.946 8.910 -7.084 1.00 89.12 107 TYR A C 1
ATOM 873 O O . TYR A 1 107 ? 4.955 8.738 -6.404 1.00 89.12 107 TYR A O 1
ATOM 881 N N . GLY A 1 108 ? 3.821 9.991 -7.854 1.00 90.75 108 GLY A N 1
ATOM 882 C CA . GLY A 1 108 ? 4.800 11.081 -7.826 1.00 90.75 108 GLY A CA 1
ATOM 883 C C . GLY A 1 108 ? 4.875 11.744 -6.437 1.00 90.75 108 GLY A C 1
ATOM 884 O O . GLY A 1 108 ? 3.833 11.846 -5.781 1.00 90.75 108 GLY A O 1
ATOM 885 N N . PRO A 1 109 ? 6.053 12.234 -5.993 1.00 92.31 109 PRO A N 1
ATOM 886 C CA . PRO A 1 109 ? 6.226 12.842 -4.668 1.00 92.31 109 PRO A CA 1
ATOM 887 C C . PRO A 1 109 ? 5.189 13.926 -4.354 1.00 92.31 109 PRO A C 1
ATOM 889 O O . PRO A 1 109 ? 4.613 13.934 -3.270 1.00 92.31 109 PRO A O 1
ATOM 892 N N . SER A 1 110 ? 4.865 14.778 -5.333 1.00 92.69 110 SER A N 1
ATOM 893 C CA . SER A 1 110 ? 3.867 15.842 -5.183 1.00 92.69 110 SER A CA 1
ATOM 894 C C . SER A 1 110 ? 2.472 15.302 -4.861 1.00 92.69 110 SER A C 1
ATOM 896 O O . SER A 1 110 ? 1.792 15.851 -4.001 1.00 92.69 110 SER A O 1
ATOM 898 N N . LYS A 1 111 ? 2.042 14.200 -5.496 1.00 90.31 111 LYS A N 1
ATOM 899 C CA . LYS A 1 111 ? 0.730 13.585 -5.220 1.00 90.31 111 LYS A CA 1
ATOM 900 C C . LYS A 1 111 ? 0.670 12.990 -3.816 1.00 90.31 111 LYS A C 1
ATOM 902 O O . LYS A 1 111 ? -0.354 13.111 -3.153 1.00 90.31 111 LYS A O 1
ATOM 907 N N . ILE A 1 112 ? 1.767 12.389 -3.358 1.00 92.06 112 ILE A N 1
ATOM 908 C CA . ILE A 1 112 ? 1.865 11.851 -1.997 1.00 92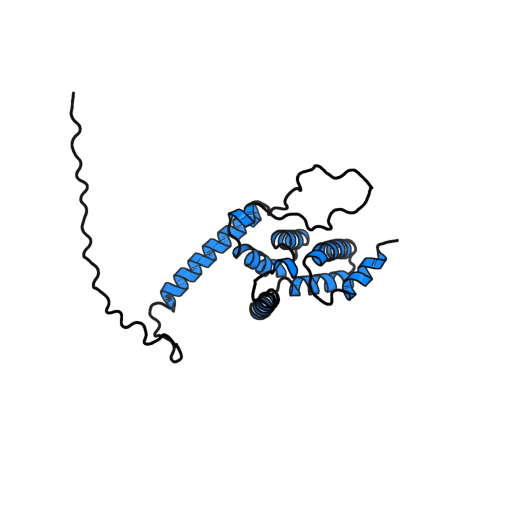.06 112 ILE A CA 1
ATOM 909 C C . ILE A 1 112 ? 1.818 12.997 -0.975 1.00 92.06 112 ILE A C 1
ATOM 911 O O . ILE A 1 112 ? 1.101 12.906 0.020 1.00 92.06 112 ILE A O 1
ATOM 915 N N . TYR A 1 113 ? 2.539 14.090 -1.243 1.00 92.12 113 TYR A N 1
ATOM 916 C CA . TYR A 1 113 ? 2.596 15.265 -0.372 1.00 92.12 113 TYR A CA 1
ATOM 917 C C . TYR A 1 113 ? 1.247 15.988 -0.248 1.00 92.12 113 TYR A C 1
ATOM 919 O O . TYR A 1 113 ? 0.857 16.387 0.850 1.00 92.12 113 TYR A O 1
ATOM 927 N N . LEU A 1 114 ? 0.517 16.143 -1.362 1.00 92.12 114 LEU A N 1
ATOM 928 C CA . LEU A 1 114 ? -0.790 16.811 -1.382 1.00 92.12 114 LEU A CA 1
ATOM 929 C C . LEU A 1 114 ? -1.779 16.162 -0.405 1.00 92.12 114 LEU A C 1
ATOM 931 O O . LEU A 1 114 ? -2.497 16.871 0.308 1.00 92.12 114 LEU A O 1
ATOM 935 N N . GLY A 1 115 ? -1.762 14.832 -0.328 1.00 88.81 115 GLY A N 1
ATOM 936 C CA . GLY A 1 115 ? -2.669 14.061 0.506 1.00 88.81 115 GLY A CA 1
ATOM 937 C C . GLY A 1 115 ? -3.865 13.512 -0.264 1.00 88.81 115 GLY A C 1
ATOM 938 O O . GLY A 1 115 ? -3.958 13.601 -1.487 1.00 88.81 115 GLY A O 1
ATOM 939 N N . ALA A 1 116 ? -4.790 12.925 0.482 1.00 88.31 116 ALA A N 1
ATOM 940 C CA . ALA A 1 116 ? -6.011 12.334 -0.034 1.00 88.31 116 ALA A CA 1
ATOM 941 C C . ALA A 1 116 ? -7.234 13.029 0.550 1.00 88.31 116 ALA A C 1
ATOM 943 O O . ALA A 1 116 ? -7.253 13.380 1.731 1.00 88.31 116 ALA A O 1
ATOM 944 N N . ALA A 1 117 ? -8.287 13.163 -0.253 1.00 84.44 117 ALA A N 1
ATOM 945 C CA . ALA A 1 117 ? -9.590 13.483 0.300 1.00 84.44 117 ALA A CA 1
ATOM 946 C C . ALA A 1 117 ? -10.010 12.366 1.279 1.00 84.44 117 ALA A C 1
ATOM 948 O O . ALA A 1 117 ? -9.761 11.185 1.006 1.00 84.44 117 ALA A O 1
ATOM 949 N N . PRO A 1 118 ? -10.629 12.708 2.419 1.00 76.38 118 PRO A N 1
ATOM 950 C CA . PRO A 1 118 ? -11.208 11.711 3.301 1.00 76.38 118 PRO A CA 1
ATOM 951 C C . PRO A 1 118 ? -12.264 10.910 2.537 1.00 76.38 118 PRO A C 1
ATOM 953 O O . PRO A 1 118 ? -12.948 11.430 1.655 1.00 76.38 118 PRO A O 1
ATOM 956 N N . SER A 1 119 ? -12.398 9.628 2.875 1.00 68.31 119 SER A N 1
ATOM 957 C CA . SER A 1 119 ? -13.391 8.760 2.245 1.00 68.31 119 SER A CA 1
ATOM 958 C C . SER A 1 119 ? -14.802 9.366 2.357 1.00 68.31 119 SER A C 1
ATOM 960 O O . SER A 1 119 ? -15.144 9.833 3.448 1.00 68.31 119 SER A O 1
ATOM 962 N N . PRO A 1 120 ? -15.643 9.319 1.306 1.00 56.91 120 PRO A N 1
ATOM 963 C CA . PRO A 1 120 ? -16.943 10.006 1.260 1.00 56.91 120 PRO A CA 1
ATOM 964 C C . PRO A 1 120 ? -17.995 9.561 2.306 1.00 56.91 120 PRO A C 1
ATOM 966 O O . PRO A 1 120 ? -19.115 10.057 2.292 1.00 56.91 120 PRO A O 1
ATOM 969 N N . GLY A 1 121 ? -17.658 8.684 3.257 1.00 53.22 121 GLY A N 1
ATOM 970 C CA . GLY A 1 121 ? -18.526 8.260 4.362 1.00 53.22 121 GLY A CA 1
ATOM 971 C C . GLY A 1 121 ? -18.148 8.780 5.757 1.00 53.22 121 GLY A C 1
ATOM 972 O O . GLY A 1 121 ? -18.826 8.432 6.720 1.00 53.22 121 GLY A O 1
ATOM 973 N N . THR A 1 122 ? -17.081 9.576 5.918 1.00 49.47 122 THR A N 1
ATOM 974 C CA . THR A 1 122 ? -16.632 10.033 7.257 1.00 49.47 122 THR A CA 1
ATOM 975 C C . THR A 1 122 ? -17.567 11.081 7.881 1.00 49.47 122 THR A C 1
ATOM 977 O O . THR A 1 122 ? -17.475 11.367 9.074 1.00 49.47 122 THR A O 1
ATOM 980 N N . HIS A 1 123 ? -18.521 11.618 7.114 1.00 46.00 123 HIS A N 1
ATOM 981 C CA . HIS A 1 123 ? -19.651 12.355 7.670 1.00 46.00 123 HIS A CA 1
ATOM 982 C C . HIS A 1 123 ? -20.614 11.361 8.328 1.00 46.00 123 HIS A C 1
ATOM 984 O O . HIS A 1 123 ? -21.625 10.956 7.755 1.00 46.00 123 HIS A O 1
ATOM 990 N N . LEU A 1 124 ? -20.302 10.963 9.564 1.00 44.25 124 LEU A N 1
ATOM 991 C CA . LEU A 1 124 ? -21.317 10.492 10.498 1.00 44.25 124 LEU A CA 1
ATOM 992 C C . LEU A 1 124 ? -22.438 11.531 10.477 1.00 44.25 124 LEU A C 1
ATOM 994 O O . LEU A 1 124 ? -22.255 12.657 10.927 1.00 44.25 124 LEU A O 1
ATOM 998 N N . HIS A 1 125 ? -23.580 11.156 9.907 1.00 42.09 125 HIS A N 1
ATOM 999 C CA . HIS A 1 125 ? -24.780 11.976 9.800 1.00 42.09 125 HIS A CA 1
ATOM 1000 C C . HIS A 1 125 ? -25.435 12.133 11.188 1.00 42.09 125 HIS A C 1
ATOM 1002 O O . HIS A 1 125 ? -26.574 11.724 11.418 1.00 42.09 125 HIS A O 1
ATOM 1008 N N . LEU A 1 126 ? -24.682 12.665 12.154 1.00 42.78 126 LEU A N 1
ATOM 1009 C CA . LEU A 1 126 ? -25.198 13.260 13.373 1.00 42.78 126 LEU A CA 1
ATOM 1010 C C . LEU A 1 126 ? -25.399 14.743 13.068 1.00 42.78 126 LEU A C 1
ATOM 1012 O O . LEU A 1 126 ? -24.443 15.500 12.952 1.00 42.78 126 LEU A O 1
ATOM 1016 N N . SER A 1 127 ? -26.670 15.116 12.969 1.00 37.19 127 SER A N 1
ATOM 1017 C CA . SER A 1 127 ? -27.218 16.449 12.705 1.00 37.19 127 SER A CA 1
ATOM 1018 C C . SER A 1 127 ? -27.439 16.798 11.228 1.00 37.19 127 SER A C 1
ATOM 1020 O O . SER A 1 127 ? -26.530 16.903 10.412 1.00 37.19 127 SER A O 1
ATOM 1022 N N . LYS A 1 128 ? -28.721 17.022 10.912 1.00 43.88 128 LYS A N 1
ATOM 1023 C CA . LYS A 1 128 ? -29.154 17.988 9.903 1.00 43.88 128 LYS A CA 1
ATOM 1024 C C . LYS A 1 128 ? -28.534 19.338 10.281 1.00 43.88 128 LYS A C 1
ATOM 1026 O O . LYS A 1 128 ? -29.132 20.094 11.038 1.00 43.88 128 LYS A O 1
ATOM 1031 N N . ALA A 1 129 ? -27.335 19.623 9.806 1.00 44.16 129 ALA A N 1
ATOM 1032 C CA . ALA A 1 129 ? -26.736 20.939 9.903 1.00 44.16 129 ALA A CA 1
ATOM 1033 C C . ALA A 1 129 ? -26.152 21.284 8.534 1.00 44.16 129 ALA A C 1
ATOM 1035 O O . ALA A 1 129 ? -25.494 20.455 7.915 1.00 44.16 129 ALA A O 1
ATOM 1036 N N . LYS A 1 130 ? -26.523 22.486 8.080 1.00 41.78 130 LYS A N 1
ATOM 1037 C CA . LYS A 1 130 ? -26.036 23.313 6.963 1.00 41.78 130 LYS A CA 1
ATOM 1038 C C . LYS A 1 130 ? -24.893 22.717 6.110 1.00 41.78 130 LYS A C 1
ATOM 1040 O O . LYS A 1 130 ? -23.903 22.276 6.687 1.00 41.78 130 LYS A O 1
ATOM 1045 N N . PRO A 1 131 ? -24.958 22.791 4.761 1.00 43.09 131 PRO A N 1
ATOM 1046 C CA . PRO A 1 131 ? -23.865 22.326 3.905 1.00 43.09 131 PRO A CA 1
ATOM 1047 C C . PRO A 1 131 ? -22.550 22.977 4.362 1.00 43.09 131 PRO A C 1
ATOM 1049 O O . PRO A 1 131 ? -22.486 24.211 4.439 1.00 43.09 131 PRO A O 1
ATOM 1052 N N . PRO A 1 132 ? -21.523 22.196 4.739 1.00 44.69 132 PRO A N 1
ATOM 1053 C CA . PRO A 1 132 ? -20.286 22.776 5.213 1.00 44.69 132 PRO A CA 1
ATOM 1054 C C . PRO A 1 132 ? -19.565 23.430 4.034 1.00 44.69 132 PRO A C 1
ATOM 1056 O O . PRO A 1 132 ? -18.954 22.771 3.201 1.00 44.69 132 PRO A O 1
ATOM 1059 N N . SER A 1 133 ? -19.598 24.760 4.015 1.00 49.97 133 SER A N 1
ATOM 1060 C CA . SER A 1 133 ? -18.606 25.624 3.369 1.00 49.97 133 SER A CA 1
ATOM 1061 C C . SER A 1 133 ? -17.270 25.534 4.130 1.00 49.97 133 SER A C 1
ATOM 1063 O O . SER A 1 133 ? -16.736 26.536 4.601 1.00 49.97 133 SER A O 1
ATOM 1065 N N . VAL A 1 134 ? -16.760 24.320 4.336 1.00 52.91 134 VAL A N 1
ATOM 1066 C CA . VAL A 1 134 ? -15.509 24.060 5.050 1.00 52.91 134 VAL A CA 1
ATOM 1067 C C . VAL A 1 134 ? -14.650 23.239 4.108 1.00 52.91 134 VAL A C 1
ATOM 1069 O O . VAL A 1 134 ? -15.030 22.129 3.746 1.00 52.91 134 VAL A O 1
ATOM 1072 N N . ALA A 1 135 ? -13.527 23.810 3.672 1.00 52.59 135 ALA A N 1
ATOM 1073 C CA . ALA A 1 135 ? -12.543 23.125 2.846 1.00 52.59 135 ALA A CA 1
ATOM 1074 C C . ALA A 1 135 ? -12.256 21.737 3.438 1.00 52.59 135 ALA A C 1
ATOM 1076 O O . ALA A 1 135 ? -11.830 21.625 4.589 1.00 52.59 135 ALA A O 1
ATOM 1077 N N . THR A 1 136 ? -12.548 20.681 2.680 1.00 60.56 136 THR A N 1
ATOM 1078 C CA . THR A 1 136 ? -12.353 19.302 3.123 1.00 60.56 136 THR A CA 1
ATOM 1079 C C . THR A 1 136 ? -10.880 19.102 3.470 1.00 60.56 136 THR A C 1
ATOM 1081 O O . THR A 1 136 ? -10.025 19.130 2.585 1.00 60.56 136 THR A O 1
ATOM 1084 N N . SER A 1 137 ? -10.573 18.934 4.758 1.00 78.62 137 SER A N 1
ATOM 1085 C CA . SER A 1 137 ? -9.196 18.738 5.213 1.00 78.62 137 SER A CA 1
ATOM 1086 C C . SER A 1 137 ? -8.634 17.454 4.601 1.00 78.62 137 SER A C 1
ATOM 1088 O O . SER A 1 137 ? -9.199 16.372 4.780 1.00 78.62 137 SER A O 1
ATOM 1090 N N . LEU A 1 138 ? -7.550 17.584 3.835 1.00 87.50 138 LEU A N 1
ATOM 1091 C CA . LEU A 1 138 ? -6.875 16.454 3.207 1.00 87.50 138 LEU A CA 1
ATOM 1092 C C . LEU A 1 138 ? -6.145 15.632 4.270 1.00 87.50 138 LEU A C 1
ATOM 1094 O O . LEU A 1 138 ? -5.436 16.172 5.119 1.00 87.50 138 LEU A O 1
ATOM 1098 N N . VAL A 1 139 ? -6.265 14.312 4.181 1.00 89.88 139 VAL A N 1
ATOM 1099 C CA . VAL A 1 139 ? -5.478 13.380 4.987 1.00 89.88 139 VAL A CA 1
ATOM 1100 C C . VAL A 1 139 ? -4.088 13.274 4.374 1.00 89.88 139 VAL A C 1
ATOM 1102 O O . VAL A 1 139 ? -3.951 12.976 3.186 1.00 89.88 139 VAL A O 1
ATOM 1105 N N . ARG A 1 140 ? -3.051 13.511 5.177 1.00 92.62 140 ARG A N 1
ATOM 1106 C CA . ARG A 1 140 ? -1.645 13.466 4.755 1.00 92.62 140 ARG A CA 1
ATOM 1107 C C . ARG A 1 140 ? -0.862 12.470 5.597 1.00 92.62 140 ARG A C 1
ATOM 1109 O O . ARG A 1 140 ? -1.220 12.196 6.740 1.00 92.62 140 ARG A O 1
ATOM 1116 N N . LEU A 1 141 ? 0.220 11.947 5.026 1.00 91.50 141 LEU A N 1
ATOM 1117 C CA . LEU A 1 141 ? 1.214 11.205 5.797 1.00 91.50 141 LEU A CA 1
ATOM 1118 C C . LEU A 1 141 ? 1.953 12.159 6.742 1.00 91.50 141 LEU A C 1
ATOM 1120 O O . LEU A 1 141 ? 2.119 13.341 6.433 1.00 91.50 141 LEU A O 1
ATOM 1124 N N . SER A 1 142 ? 2.435 11.641 7.873 1.00 91.94 142 SER A N 1
ATOM 1125 C CA . SER A 1 142 ? 3.373 12.403 8.698 1.00 91.94 142 SER A CA 1
ATOM 1126 C C . SER A 1 142 ? 4.681 12.634 7.937 1.00 91.94 142 SER A C 1
ATOM 1128 O O . SER A 1 142 ? 5.036 11.861 7.044 1.00 91.94 142 SER A O 1
ATOM 1130 N N . VAL A 1 143 ? 5.421 13.678 8.323 1.00 93.44 143 VAL A N 1
ATOM 1131 C CA . VAL A 1 143 ? 6.712 14.022 7.703 1.00 93.44 143 VAL A CA 1
ATOM 1132 C C . VAL A 1 143 ? 7.658 12.819 7.703 1.00 93.44 143 VAL A C 1
ATOM 1134 O O . VAL A 1 143 ? 8.248 12.511 6.675 1.00 93.44 143 VAL A O 1
ATOM 1137 N N . THR A 1 144 ? 7.730 12.076 8.809 1.00 93.81 144 THR A N 1
ATOM 1138 C CA . THR A 1 144 ? 8.574 10.880 8.927 1.00 93.81 144 THR A CA 1
ATOM 1139 C C . THR A 1 144 ? 8.226 9.815 7.886 1.00 93.81 144 THR A C 1
ATOM 1141 O O . THR A 1 144 ? 9.111 9.366 7.163 1.00 93.81 144 THR A O 1
ATOM 1144 N N . HIS A 1 145 ? 6.949 9.443 7.751 1.00 91.94 145 HIS A N 1
ATOM 1145 C CA . HIS A 1 145 ? 6.530 8.406 6.799 1.00 91.94 145 HIS A CA 1
ATOM 1146 C C . HIS A 1 145 ? 6.618 8.878 5.346 1.00 91.94 145 HIS A C 1
ATOM 1148 O O . HIS A 1 145 ? 6.906 8.087 4.446 1.00 91.94 145 HIS A O 1
ATOM 1154 N N . PHE A 1 146 ? 6.399 10.172 5.107 1.00 93.56 146 PHE A N 1
ATOM 1155 C CA . PHE A 1 146 ? 6.630 10.779 3.804 1.00 93.56 146 PHE A CA 1
ATOM 1156 C C . PHE A 1 146 ? 8.107 10.672 3.409 1.00 93.56 146 PHE A C 1
ATOM 1158 O O . PHE A 1 146 ? 8.412 10.119 2.354 1.00 93.56 146 PHE A O 1
ATOM 1165 N N . CYS A 1 147 ? 9.025 11.100 4.280 1.00 94.81 147 CYS A N 1
ATOM 1166 C CA . CYS A 1 147 ? 10.464 10.986 4.043 1.00 94.81 147 CYS A CA 1
ATOM 1167 C C . CYS A 1 147 ? 10.902 9.527 3.867 1.00 94.81 147 CYS A C 1
ATOM 1169 O O . CYS A 1 147 ? 11.619 9.230 2.920 1.00 94.81 147 CYS A O 1
ATOM 1171 N N . GLN A 1 148 ? 10.421 8.601 4.704 1.00 92.88 148 GLN A N 1
ATOM 1172 C CA . GLN A 1 148 ? 10.697 7.165 4.552 1.00 92.88 148 GLN A CA 1
ATOM 1173 C C . GLN A 1 148 ? 10.250 6.629 3.189 1.00 92.88 148 GLN A C 1
ATOM 1175 O O . GLN A 1 148 ? 10.975 5.861 2.563 1.00 92.88 148 GLN A O 1
ATOM 1180 N N . THR A 1 149 ? 9.086 7.066 2.701 1.00 93.19 149 THR A N 1
ATOM 1181 C CA . THR A 1 149 ? 8.601 6.693 1.367 1.00 93.19 149 THR A CA 1
ATOM 1182 C C . THR A 1 149 ? 9.553 7.190 0.280 1.00 93.19 149 THR A C 1
ATOM 1184 O O . THR A 1 149 ? 9.860 6.445 -0.647 1.00 93.19 149 THR A O 1
ATOM 1187 N N . LEU A 1 150 ? 10.028 8.436 0.369 1.00 94.75 150 LEU A N 1
ATOM 1188 C CA . LEU A 1 150 ? 10.944 9.000 -0.627 1.00 94.75 150 LEU A CA 1
ATOM 1189 C C . LEU A 1 150 ? 12.322 8.334 -0.591 1.00 94.75 150 LEU A C 1
ATOM 1191 O O . LEU A 1 150 ? 12.821 7.940 -1.640 1.00 94.75 150 LEU A O 1
ATOM 1195 N N . LEU A 1 151 ? 12.880 8.127 0.602 1.00 94.75 151 LEU A N 1
ATOM 1196 C CA . LEU A 1 151 ? 14.148 7.421 0.783 1.00 94.75 151 LEU A CA 1
ATOM 1197 C C . LEU A 1 151 ? 14.064 5.989 0.247 1.00 94.75 151 LEU A C 1
ATOM 1199 O O . LEU A 1 151 ? 14.928 5.555 -0.505 1.00 94.75 151 LEU A O 1
ATOM 1203 N N . GLY A 1 152 ? 12.986 5.264 0.558 1.00 93.31 152 GLY A N 1
ATOM 1204 C CA . GLY A 1 152 ? 12.779 3.912 0.039 1.00 93.31 152 GLY A CA 1
ATOM 1205 C C . GLY A 1 152 ? 12.731 3.866 -1.491 1.00 93.31 152 GLY A C 1
ATOM 1206 O O . GLY A 1 152 ? 13.248 2.927 -2.099 1.00 93.31 152 GLY A O 1
ATOM 1207 N N . ARG A 1 153 ? 12.168 4.897 -2.132 1.00 93.06 153 ARG A N 1
ATOM 1208 C CA . ARG A 1 153 ? 12.150 5.005 -3.598 1.00 93.06 153 ARG A CA 1
ATOM 1209 C C . ARG A 1 153 ? 13.537 5.227 -4.172 1.00 93.06 153 ARG A C 1
ATOM 1211 O O . ARG A 1 153 ? 13.898 4.522 -5.106 1.00 93.06 153 ARG A O 1
ATOM 1218 N N . GLU A 1 154 ? 14.286 6.175 -3.621 1.00 94.94 154 GLU A N 1
ATOM 1219 C CA . GLU A 1 154 ? 15.654 6.469 -4.050 1.00 94.94 154 GLU A CA 1
ATOM 1220 C C . GLU A 1 154 ? 16.542 5.226 -3.929 1.00 94.94 154 GLU A C 1
ATOM 1222 O O . GLU A 1 154 ? 17.179 4.822 -4.899 1.00 94.94 154 GLU A O 1
ATOM 1227 N N . MET A 1 155 ? 16.476 4.535 -2.788 1.00 94.81 155 MET A N 1
ATOM 1228 C CA . MET A 1 155 ? 17.219 3.294 -2.558 1.00 94.81 155 MET A CA 1
ATOM 1229 C C . MET A 1 155 ? 16.840 2.191 -3.552 1.00 94.81 155 MET A C 1
ATOM 1231 O O . MET A 1 155 ? 17.711 1.500 -4.076 1.00 94.81 155 MET A O 1
ATOM 1235 N N . THR A 1 156 ? 15.547 2.036 -3.846 1.00 92.00 156 THR A N 1
ATOM 1236 C CA . THR A 1 156 ? 15.072 1.042 -4.822 1.00 92.00 156 THR A CA 1
ATOM 1237 C C . THR A 1 156 ? 15.552 1.377 -6.233 1.00 92.00 156 THR A C 1
ATOM 1239 O O . THR A 1 156 ? 15.963 0.485 -6.971 1.00 92.00 156 THR A O 1
ATOM 1242 N N . GLN A 1 157 ? 15.527 2.657 -6.612 1.00 93.00 157 GLN A N 1
ATOM 1243 C CA . GLN A 1 157 ? 16.013 3.114 -7.913 1.00 93.00 157 GLN A CA 1
ATOM 1244 C C . GLN A 1 157 ? 17.516 2.884 -8.064 1.00 93.00 157 GLN A C 1
ATOM 1246 O O . GLN A 1 157 ? 17.934 2.326 -9.075 1.00 93.00 157 GLN A O 1
ATOM 1251 N N . ALA A 1 158 ? 18.309 3.248 -7.054 1.00 95.75 158 ALA A N 1
ATOM 1252 C CA . ALA A 1 158 ? 19.749 3.014 -7.044 1.00 95.75 158 ALA A CA 1
ATOM 1253 C C . ALA A 1 158 ? 20.075 1.517 -7.141 1.00 95.75 158 ALA A C 1
ATOM 1255 O O . ALA A 1 158 ? 20.909 1.115 -7.950 1.00 95.75 158 ALA A O 1
ATOM 1256 N N . HIS A 1 159 ? 19.368 0.681 -6.374 1.00 95.75 159 HIS A N 1
ATOM 1257 C CA . HIS A 1 159 ? 19.541 -0.767 -6.424 1.00 95.75 159 HIS A CA 1
ATOM 1258 C C . HIS A 1 159 ? 19.202 -1.346 -7.801 1.00 95.75 159 HIS A C 1
ATOM 1260 O O . HIS A 1 159 ? 19.967 -2.148 -8.325 1.00 95.75 159 HIS A O 1
ATOM 1266 N N . LEU A 1 160 ? 18.084 -0.934 -8.407 1.00 94.56 160 LEU A N 1
ATOM 1267 C CA . LEU A 1 160 ? 17.689 -1.421 -9.727 1.00 94.56 160 LEU A CA 1
ATOM 1268 C C . LEU A 1 160 ? 18.666 -0.963 -10.818 1.00 94.56 160 LEU A C 1
ATOM 1270 O O . LEU A 1 160 ? 18.992 -1.752 -11.698 1.00 94.56 160 LEU A O 1
ATOM 1274 N N . ALA A 1 161 ? 19.145 0.281 -10.754 1.00 95.75 161 ALA A N 1
ATOM 1275 C CA . ALA A 1 161 ? 20.153 0.794 -11.679 1.00 95.75 161 ALA A CA 1
ATOM 1276 C C . ALA A 1 161 ? 21.450 -0.021 -11.585 1.00 95.75 161 ALA A C 1
ATOM 1278 O O . ALA A 1 161 ? 21.933 -0.510 -12.603 1.00 95.75 161 ALA A O 1
ATOM 1279 N N . ALA A 1 162 ? 21.939 -0.255 -10.363 1.00 95.81 162 ALA A N 1
ATOM 1280 C CA . ALA A 1 162 ? 23.099 -1.104 -10.130 1.00 95.81 162 ALA A CA 1
ATOM 1281 C C . ALA A 1 162 ? 22.852 -2.541 -10.615 1.00 95.81 162 ALA A C 1
ATOM 1283 O O . ALA A 1 162 ? 23.691 -3.100 -11.307 1.00 95.81 162 ALA A O 1
ATOM 1284 N N . PHE A 1 163 ? 21.694 -3.139 -10.327 1.00 95.31 163 PHE A N 1
ATOM 1285 C CA . PHE A 1 163 ? 21.361 -4.481 -10.808 1.00 95.31 163 PHE A CA 1
ATOM 1286 C C . PHE A 1 163 ? 21.388 -4.566 -12.339 1.00 95.31 163 PHE A C 1
ATOM 1288 O O . PHE A 1 163 ? 21.963 -5.496 -12.892 1.00 95.31 163 PHE A O 1
ATOM 1295 N N . ILE A 1 164 ? 20.804 -3.591 -13.040 1.00 93.88 164 ILE A N 1
ATOM 1296 C CA . ILE A 1 164 ? 20.835 -3.552 -14.507 1.00 93.88 164 ILE A CA 1
ATOM 1297 C C . ILE A 1 164 ? 22.279 -3.454 -15.013 1.00 93.88 164 ILE A C 1
ATOM 1299 O O . ILE A 1 164 ? 22.654 -4.186 -15.928 1.00 93.88 164 ILE A O 1
ATOM 1303 N N . GLU A 1 165 ? 23.083 -2.581 -14.406 1.00 93.50 165 GLU A N 1
ATOM 1304 C CA . GLU A 1 165 ? 24.489 -2.392 -14.764 1.00 93.50 165 GLU A CA 1
ATOM 1305 C C . GLU A 1 165 ? 25.308 -3.677 -14.592 1.00 93.50 165 GLU A C 1
ATOM 1307 O O . GLU A 1 165 ? 25.984 -4.101 -15.523 1.00 93.50 165 GLU A O 1
ATOM 1312 N N . HIS A 1 166 ? 25.193 -4.328 -13.434 1.00 91.75 166 HIS A N 1
ATOM 1313 C CA . HIS A 1 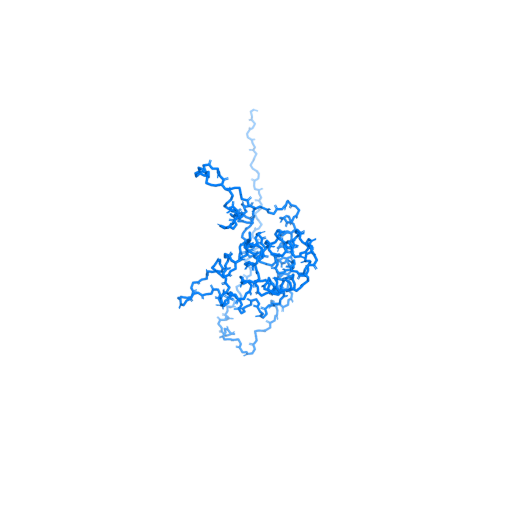166 ? 26.052 -5.451 -13.060 1.00 91.75 166 HIS A CA 1
ATOM 1314 C C . HIS A 1 166 ? 25.562 -6.800 -13.609 1.00 91.75 166 HIS A C 1
ATOM 1316 O O . HIS A 1 166 ? 26.376 -7.649 -13.956 1.00 91.75 166 HIS A O 1
ATOM 1322 N N . GLU A 1 167 ? 24.246 -7.018 -13.695 1.00 90.50 167 GLU A N 1
ATOM 1323 C CA . GLU A 1 167 ? 23.671 -8.340 -14.003 1.00 90.50 167 GLU A CA 1
ATOM 1324 C C . GLU A 1 167 ? 23.092 -8.440 -15.419 1.00 90.50 167 GLU A C 1
ATOM 1326 O O . GLU A 1 167 ? 22.882 -9.547 -15.928 1.00 90.50 167 GLU A O 1
ATOM 1331 N N . LEU A 1 168 ? 22.775 -7.308 -16.063 1.00 87.81 168 LEU A N 1
ATOM 1332 C CA . LEU A 1 168 ? 22.053 -7.305 -17.339 1.00 87.81 168 LEU A CA 1
ATOM 1333 C C . LEU A 1 168 ? 22.834 -6.716 -18.515 1.00 87.81 168 LEU A C 1
ATOM 1335 O O . LEU A 1 168 ? 22.557 -7.140 -19.636 1.00 87.81 168 LEU A O 1
ATOM 1339 N N . MET A 1 169 ? 23.787 -5.796 -18.316 1.00 84.94 169 MET A N 1
ATOM 1340 C CA . MET A 1 169 ? 24.490 -5.172 -19.452 1.00 84.94 169 MET A CA 1
ATOM 1341 C C . MET A 1 169 ? 25.376 -6.144 -20.234 1.00 84.94 169 MET A C 1
ATOM 1343 O O . MET A 1 169 ? 25.348 -6.120 -21.463 1.00 84.94 169 MET A O 1
ATOM 1347 N N . ASP A 1 170 ? 26.076 -7.049 -19.549 1.00 83.19 170 ASP A N 1
ATOM 1348 C CA . ASP A 1 170 ? 26.960 -8.032 -20.198 1.0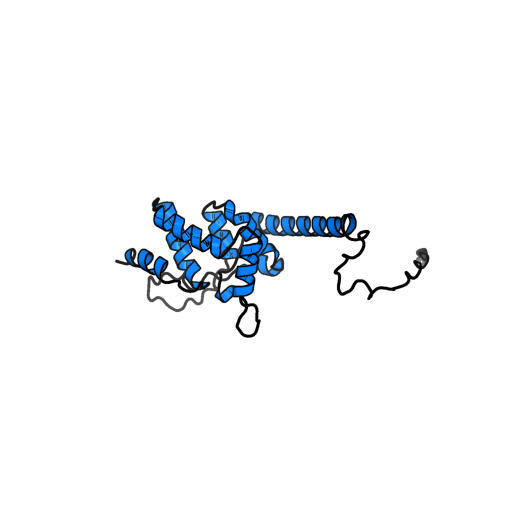0 83.19 170 ASP A CA 1
ATOM 1349 C C . ASP A 1 170 ? 26.271 -9.378 -20.476 1.00 83.19 170 ASP A C 1
ATOM 1351 O O . ASP A 1 170 ? 26.873 -10.322 -20.999 1.00 83.19 170 ASP A O 1
ATOM 1355 N N . ARG A 1 171 ? 24.982 -9.499 -20.140 1.00 84.50 171 ARG A N 1
ATOM 1356 C CA . ARG A 1 171 ? 24.243 -10.749 -20.301 1.00 84.50 171 ARG A CA 1
ATOM 1357 C C . ARG A 1 171 ? 23.822 -10.937 -21.765 1.00 84.50 171 ARG A C 1
ATOM 1359 O O . ARG A 1 171 ? 23.115 -10.087 -22.312 1.00 84.50 171 ARG A O 1
ATOM 1366 N N . PRO A 1 172 ? 24.136 -12.080 -22.409 1.00 84.94 172 PRO A N 1
ATOM 1367 C CA . PRO A 1 172 ? 23.627 -12.355 -23.744 1.00 84.94 172 PRO A CA 1
ATOM 1368 C C . PRO A 1 172 ? 22.098 -12.451 -23.719 1.00 84.94 172 PRO A C 1
ATOM 1370 O O . PRO A 1 172 ? 21.506 -13.010 -22.790 1.00 84.94 172 PRO A O 1
ATOM 1373 N N . ALA A 1 173 ? 21.454 -11.938 -24.770 1.00 85.44 173 ALA A N 1
ATOM 1374 C CA . ALA A 1 173 ? 20.006 -12.018 -24.913 1.00 85.44 173 ALA A CA 1
ATOM 1375 C C . ALA A 1 173 ? 19.515 -13.469 -24.765 1.00 85.44 173 ALA A C 1
ATOM 1377 O O . ALA A 1 173 ? 20.101 -14.400 -25.334 1.00 85.44 173 ALA A O 1
ATOM 1378 N N . ALA A 1 174 ? 18.417 -13.643 -24.022 1.00 86.12 174 ALA A N 1
ATOM 1379 C CA . ALA A 1 174 ? 17.799 -14.945 -23.799 1.00 86.12 174 ALA A CA 1
ATOM 1380 C C . ALA A 1 174 ? 17.498 -15.661 -25.129 1.00 86.12 174 ALA A C 1
ATOM 1382 O O . ALA A 1 174 ? 17.282 -15.026 -26.167 1.00 86.12 174 ALA A O 1
AT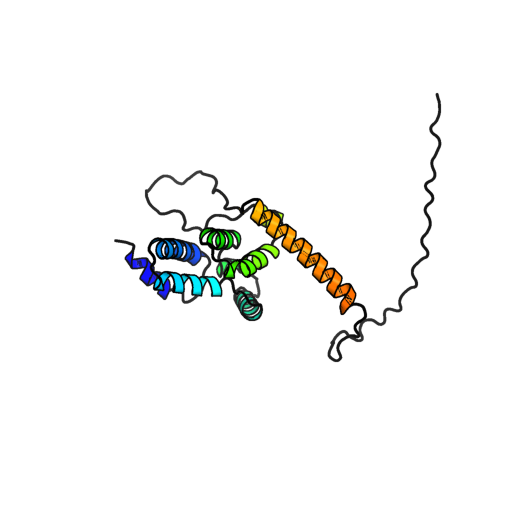OM 1383 N N . HIS A 1 175 ? 17.523 -16.995 -25.109 1.00 85.75 175 HIS A N 1
ATOM 1384 C CA . HIS A 1 175 ? 17.382 -17.821 -26.313 1.00 85.75 175 HIS A CA 1
ATOM 1385 C C . HIS A 1 175 ? 16.036 -17.613 -27.031 1.00 85.75 175 HIS A C 1
ATOM 1387 O O . HIS A 1 175 ? 15.970 -17.732 -28.249 1.00 85.75 175 HIS A O 1
ATOM 1393 N N . ASP A 1 176 ? 15.006 -17.242 -26.278 1.00 88.69 176 ASP A N 1
ATOM 1394 C CA . ASP A 1 176 ? 13.621 -16.986 -26.669 1.00 88.69 176 ASP A CA 1
ATOM 1395 C C . ASP A 1 176 ? 13.294 -15.487 -26.834 1.00 88.69 176 ASP A C 1
ATOM 1397 O O . ASP A 1 176 ? 12.139 -15.107 -27.035 1.00 88.69 176 ASP A O 1
ATOM 1401 N N . CYS A 1 177 ? 14.295 -14.602 -26.775 1.00 84.50 177 CYS A N 1
ATOM 1402 C CA . CYS A 1 177 ? 14.072 -13.168 -26.932 1.00 84.50 177 CYS A CA 1
ATOM 1403 C C . CYS A 1 177 ? 13.642 -12.824 -28.371 1.00 84.50 177 CYS A C 1
ATOM 1405 O O . CYS A 1 177 ? 14.447 -12.834 -29.302 1.00 84.50 177 CYS A O 1
ATOM 1407 N N . ILE A 1 178 ? 12.380 -12.414 -28.535 1.00 86.12 178 ILE A N 1
ATOM 1408 C CA . ILE A 1 178 ? 11.765 -12.005 -29.816 1.00 86.12 178 ILE A CA 1
ATOM 1409 C C . ILE A 1 178 ? 12.560 -10.885 -30.519 1.00 86.12 178 ILE A C 1
ATOM 1411 O O . ILE A 1 178 ? 12.565 -10.784 -31.745 1.00 86.12 178 ILE A O 1
ATOM 1415 N N . ASN A 1 179 ? 13.259 -10.042 -29.753 1.00 82.69 179 ASN A N 1
ATOM 1416 C CA . ASN A 1 179 ? 14.017 -8.902 -30.270 1.00 82.69 179 ASN A CA 1
ATOM 1417 C C . ASN A 1 179 ? 15.529 -9.164 -30.419 1.00 82.69 179 ASN A C 1
ATOM 1419 O O . ASN A 1 179 ? 16.257 -8.234 -30.758 1.00 82.69 179 ASN A O 1
ATOM 1423 N N . LYS A 1 180 ? 16.014 -10.399 -30.214 1.00 79.94 180 LYS A N 1
ATOM 1424 C CA . LYS A 1 180 ? 17.452 -10.740 -30.209 1.00 79.94 180 LYS A CA 1
ATOM 1425 C C . LYS A 1 180 ? 18.213 -10.277 -31.458 1.00 79.94 180 LYS A C 1
ATOM 1427 O O . LYS A 1 180 ? 19.351 -9.837 -31.348 1.00 79.94 180 LYS A O 1
ATOM 1432 N N . ASN A 1 181 ? 17.571 -10.321 -32.624 1.00 76.56 181 ASN A N 1
ATOM 1433 C CA . ASN A 1 181 ? 18.208 -10.009 -33.908 1.00 76.56 181 ASN A CA 1
ATOM 1434 C C . ASN A 1 181 ? 17.981 -8.562 -34.382 1.00 76.56 181 ASN A C 1
ATOM 1436 O O . ASN A 1 181 ? 18.359 -8.229 -35.500 1.00 76.56 181 ASN A O 1
ATOM 1440 N N . LYS A 1 182 ? 17.341 -7.698 -33.579 1.00 70.56 182 LYS A N 1
ATOM 1441 C CA . LYS A 1 182 ? 17.009 -6.323 -34.000 1.00 70.56 182 LYS A CA 1
ATOM 1442 C C . LYS A 1 182 ? 18.141 -5.311 -33.781 1.00 70.56 182 LYS A C 1
ATOM 1444 O O . LYS A 1 182 ? 18.093 -4.238 -34.368 1.00 70.56 182 LYS A O 1
ATOM 1449 N N . ASN A 1 183 ? 19.169 -5.661 -33.004 1.00 57.97 183 ASN A N 1
ATOM 1450 C CA . ASN A 1 183 ? 20.294 -4.780 -32.683 1.00 57.97 183 ASN A CA 1
ATOM 1451 C C . ASN A 1 183 ? 21.614 -5.306 -33.265 1.00 57.97 183 ASN A C 1
ATOM 1453 O O . ASN A 1 183 ? 22.503 -5.716 -32.527 1.00 57.97 183 ASN A O 1
ATOM 1457 N N . THR A 1 184 ? 21.792 -5.237 -34.582 1.00 55.47 184 THR A N 1
ATOM 1458 C CA . THR A 1 184 ? 23.141 -5.075 -35.153 1.00 55.47 184 THR A CA 1
ATOM 1459 C C . THR A 1 184 ? 23.415 -3.582 -35.318 1.00 55.47 184 THR A C 1
ATOM 1461 O O . THR A 1 184 ? 23.578 -3.086 -36.429 1.00 55.47 184 THR A O 1
ATOM 1464 N N . HIS A 1 185 ? 23.402 -2.836 -34.213 1.00 54.34 185 HIS A N 1
ATOM 1465 C CA . HIS A 1 185 ? 24.016 -1.514 -34.196 1.00 54.34 185 HIS A CA 1
ATOM 1466 C C . HIS A 1 185 ? 25.517 -1.748 -34.022 1.00 54.34 185 HIS A C 1
ATOM 1468 O O . HIS A 1 185 ? 25.972 -2.104 -32.938 1.00 54.34 185 HIS A O 1
ATOM 1474 N N . THR A 1 186 ? 26.285 -1.608 -35.102 1.00 45.19 186 THR A N 1
ATOM 1475 C CA . THR A 1 186 ? 27.739 -1.432 -35.024 1.00 45.19 186 THR A CA 1
ATOM 1476 C C . THR A 1 186 ? 28.025 -0.309 -34.024 1.00 45.19 186 THR A C 1
ATOM 1478 O O . THR A 1 186 ? 27.494 0.789 -34.216 1.00 45.19 186 THR A O 1
ATOM 1481 N N . PRO A 1 187 ? 28.807 -0.549 -32.957 1.00 45.56 187 PRO A N 1
ATOM 1482 C CA . PRO A 1 187 ? 29.166 0.508 -32.030 1.00 45.56 187 PRO A CA 1
ATOM 1483 C C . PRO A 1 187 ? 30.020 1.529 -32.780 1.00 45.56 187 PRO A C 1
ATOM 1485 O O . PRO A 1 187 ? 31.134 1.231 -33.209 1.00 45.56 187 PRO A O 1
ATOM 1488 N N . THR A 1 188 ? 29.480 2.730 -32.984 1.00 49.06 188 THR A N 1
ATOM 1489 C CA . THR A 1 188 ? 30.266 3.881 -33.430 1.00 49.06 188 THR A CA 1
ATOM 1490 C C . THR A 1 188 ? 31.315 4.154 -32.349 1.00 49.06 188 THR A C 1
ATOM 1492 O O . THR A 1 188 ? 30.939 4.247 -31.176 1.00 49.06 188 THR A O 1
ATOM 1495 N N . PRO A 1 189 ? 32.613 4.248 -32.684 1.00 48.78 189 PRO A N 1
ATOM 1496 C CA . PRO A 1 189 ? 33.640 4.514 -31.687 1.00 48.78 189 PRO A CA 1
ATOM 1497 C C . PRO A 1 189 ? 33.353 5.848 -30.979 1.00 48.78 189 PRO A C 1
ATOM 1499 O O . PRO A 1 189 ? 32.852 6.780 -31.619 1.00 48.78 189 PRO A O 1
ATOM 1502 N N . PRO A 1 190 ? 33.647 5.957 -29.671 1.00 48.12 190 PRO A N 1
ATOM 1503 C CA . PRO A 1 190 ? 33.444 7.196 -28.939 1.00 48.12 190 PRO A CA 1
ATOM 1504 C C . PRO A 1 190 ? 34.275 8.311 -29.582 1.00 48.12 190 PRO A C 1
ATOM 1506 O O . PRO A 1 190 ? 35.481 8.167 -29.791 1.00 48.12 190 PRO A O 1
ATOM 1509 N N . LEU A 1 191 ? 33.611 9.422 -29.912 1.00 51.28 191 LEU A N 1
ATOM 1510 C CA . LEU A 1 191 ? 34.270 10.656 -30.332 1.00 51.28 191 LEU A CA 1
ATOM 1511 C C . LEU A 1 191 ? 35.260 11.089 -29.233 1.00 51.28 191 LEU A C 1
ATOM 1513 O O . LEU A 1 191 ? 34.888 11.078 -28.056 1.00 51.28 191 LEU A O 1
ATOM 1517 N N . PRO A 1 192 ? 36.505 11.462 -29.578 1.00 39.88 192 PRO A N 1
ATOM 1518 C CA . PRO A 1 192 ? 37.475 11.912 -28.590 1.00 39.88 192 PRO A CA 1
ATOM 1519 C C . PRO A 1 192 ? 36.948 13.156 -27.866 1.00 39.88 192 PRO A C 1
ATOM 1521 O O . PRO A 1 192 ? 36.440 14.082 -28.503 1.00 39.88 192 PRO A O 1
ATOM 1524 N N . LEU A 1 193 ? 37.080 13.169 -26.533 1.00 41.22 193 LEU A N 1
ATOM 1525 C CA . LEU A 1 193 ? 36.786 14.333 -25.698 1.00 41.22 193 LEU A CA 1
ATOM 1526 C C . LEU A 1 193 ? 37.538 15.551 -26.249 1.00 41.22 193 LEU A C 1
ATOM 1528 O O . LEU A 1 193 ? 38.762 15.633 -26.143 1.00 41.22 193 LEU A O 1
ATOM 1532 N N . GLN A 1 194 ? 36.807 16.518 -26.802 1.00 42.72 194 GLN A N 1
ATOM 1533 C CA . GLN A 1 194 ? 37.343 17.855 -27.015 1.00 42.72 194 GLN A CA 1
ATOM 1534 C C . GLN A 1 194 ? 37.509 18.513 -25.645 1.00 42.72 194 GLN A C 1
ATOM 1536 O O . GLN A 1 194 ? 36.542 18.868 -24.972 1.00 42.72 194 GLN A O 1
ATOM 1541 N N . THR A 1 195 ? 38.761 18.655 -25.224 1.00 41.12 195 THR A N 1
ATOM 1542 C CA . THR A 1 195 ? 39.173 19.497 -24.106 1.00 41.12 195 THR A CA 1
ATOM 1543 C C . THR A 1 195 ? 38.829 20.951 -24.422 1.00 41.12 195 THR A C 1
ATOM 1545 O O . THR A 1 195 ? 39.601 21.676 -25.045 1.00 41.12 195 THR A O 1
ATOM 1548 N N . HIS A 1 196 ? 37.655 21.404 -23.985 1.00 42.69 196 HIS A N 1
ATOM 1549 C CA . HIS A 1 196 ? 37.357 22.829 -23.907 1.00 42.69 196 HIS A CA 1
ATOM 1550 C C . HIS A 1 196 ? 38.239 23.455 -22.818 1.00 42.69 196 HIS A C 1
ATOM 1552 O O . HIS A 1 196 ? 37.939 23.370 -21.628 1.00 42.69 196 HIS A O 1
ATOM 1558 N N . GLN A 1 197 ? 39.348 24.079 -23.223 1.00 41.28 197 GLN A N 1
ATOM 1559 C CA . GLN A 1 197 ? 40.046 25.047 -22.379 1.00 41.28 197 GLN A CA 1
ATOM 1560 C C . GLN A 1 197 ? 39.165 26.301 -22.226 1.00 41.28 197 GLN A C 1
ATOM 1562 O O . GLN A 1 197 ? 38.746 26.867 -23.238 1.00 41.28 197 GLN A O 1
ATOM 1567 N N . PRO A 1 198 ? 38.882 26.770 -20.999 1.00 42.12 198 PRO A N 1
ATOM 1568 C CA . PRO A 1 198 ? 38.198 28.038 -20.793 1.00 42.12 198 PRO A CA 1
ATOM 1569 C C . PRO A 1 198 ? 39.152 29.202 -21.092 1.00 42.12 198 PRO A C 1
ATOM 1571 O O . PRO A 1 198 ? 40.152 29.405 -20.404 1.00 42.12 198 PRO A O 1
ATOM 1574 N N . THR A 1 199 ? 38.841 29.978 -22.129 1.00 45.62 199 THR A N 1
ATOM 1575 C CA . THR A 1 199 ? 39.527 31.233 -22.451 1.00 45.62 199 THR A CA 1
ATOM 1576 C C . THR A 1 199 ? 39.078 32.312 -21.461 1.00 45.62 199 THR A C 1
ATOM 1578 O O . THR A 1 199 ? 37.973 32.838 -21.566 1.00 45.62 199 THR A O 1
ATOM 1581 N N . PHE A 1 200 ? 39.918 32.639 -20.478 1.00 48.97 200 PHE A N 1
ATOM 1582 C CA . PHE A 1 200 ? 39.734 33.834 -19.651 1.00 48.97 200 PHE A CA 1
ATOM 1583 C C . PHE A 1 200 ? 40.173 35.066 -20.450 1.00 48.97 200 PHE A C 1
ATOM 1585 O O . PHE A 1 200 ? 41.355 35.229 -20.750 1.00 48.97 200 PHE A O 1
ATOM 1592 N N . ALA A 1 201 ? 39.221 35.930 -20.802 1.00 56.19 201 ALA A N 1
ATOM 1593 C CA . ALA A 1 201 ? 39.514 37.269 -21.303 1.00 56.19 201 ALA A CA 1
ATOM 1594 C C . ALA A 1 201 ? 39.880 38.193 -20.121 1.00 56.19 201 ALA A C 1
ATOM 1596 O O . ALA A 1 201 ? 39.215 38.127 -19.083 1.00 56.19 201 ALA A O 1
ATOM 1597 N N . PRO A 1 202 ? 40.910 39.050 -20.234 1.00 56.84 202 PRO A N 1
ATOM 1598 C CA . PRO A 1 202 ? 41.236 40.010 -19.188 1.00 56.84 202 PRO A CA 1
ATOM 1599 C C . PRO A 1 202 ? 40.243 41.182 -19.198 1.00 56.84 202 PRO A C 1
ATOM 1601 O O . PRO A 1 202 ? 39.910 41.726 -20.251 1.00 56.84 202 PRO A O 1
ATOM 1604 N N . ASN A 1 203 ? 39.780 41.567 -18.005 1.00 56.62 203 ASN A N 1
ATOM 1605 C CA . ASN A 1 203 ? 38.954 42.756 -17.791 1.00 56.62 203 ASN A CA 1
ATOM 1606 C C . ASN A 1 203 ? 39.713 44.038 -18.181 1.00 56.62 203 ASN A C 1
ATOM 1608 O O . ASN A 1 203 ? 40.910 44.136 -17.901 1.00 56.62 203 ASN A O 1
ATOM 1612 N N . PRO A 1 204 ? 39.036 45.045 -18.758 1.00 56.25 204 PRO A N 1
ATOM 1613 C CA . PRO A 1 204 ? 39.639 46.345 -19.013 1.00 56.25 204 PRO A CA 1
ATOM 1614 C C . PRO A 1 204 ? 39.782 47.142 -17.709 1.00 56.25 204 PRO A C 1
ATOM 1616 O O . PRO A 1 204 ? 38.801 47.407 -17.014 1.00 56.25 204 PRO A O 1
ATOM 1619 N N . SER A 1 205 ? 41.019 47.518 -17.392 1.00 60.12 205 SER A N 1
ATOM 1620 C CA . SER A 1 205 ? 41.362 48.462 -16.328 1.00 60.12 205 SER A CA 1
ATOM 1621 C C . SER A 1 205 ? 40.956 49.886 -16.722 1.00 60.12 205 SER A C 1
ATOM 1623 O O . SER A 1 205 ? 41.249 50.321 -17.837 1.00 60.12 205 SER A O 1
ATOM 1625 N N . THR A 1 206 ? 40.309 50.598 -15.798 1.00 54.28 206 THR A N 1
ATOM 1626 C CA . THR A 1 206 ? 40.325 52.072 -15.697 1.00 54.28 206 THR A CA 1
ATOM 1627 C C . THR A 1 206 ? 41.723 52.603 -15.430 1.00 54.28 206 THR A C 1
ATOM 1629 O O . THR A 1 206 ? 42.451 51.918 -14.674 1.00 54.28 206 THR A O 1
#

Organism: NCBI:txid1759441

pLDDT: mean 77.38, std 18.93, range [37.19, 95.81]